Protein AF-A0A815VEK1-F1 (afdb_monomer_lite)

Sequence (257 aa):
MLINSLEGAKEIVKILNSKDKINYIRQYAYLIHRLFYVQLQESQWKYYYDIGIQENIWWGCVSKKWAAMNSMNYTYGRSKTLIIQRLKAIQRQLQQASQALQQFGNQPLPQCLSEMNPPLDFEKISAMVTAVVRKGQHKLKQQFEHNKKMLKLDSTDHRLVQHVYDCKPNKQQIRSIRNIWKAIQNKKQMEEQIEILKHRIHSNCLPPAFNLLDYTVDKIDKILSRSKKSATNENDNQQQTILAARRLKKIGRFKYD

Radius of gyration: 29.06 Å; chains: 1; bounding box: 64×48×81 Å

pLDDT: mean 73.77, std 19.42, range [28.48, 97.69]

Organism: NCBI:txid392033

Secondary structure (DSSP, 8-state):
--SHHHHHHHHHHHH--SHHHHHHHHHHHHHHHHHHHHHHHHHHHHHHHHHHHHH---S-PPPHHHHHHTT--TTTT--HHHHHHHHHHHHHHHHHHHHHHHHHHTSPP-HHHHT-SSPP-HHHHHHHHHHHHHHHTHHHHHHHHHHHHHHHHHHHHHHHHHHHHHT---HHHHHHHHHHHHHHHHHHHHHHHHHHHHHHHHTT---GGGGGGGS-HHHHHHHHHHHHHHTTSTHHHHHHHHHHHHHHHTTT-----

Foldseek 3Di:
DVVVLVVLVVVVVVQPPDPVSVVLLVLLLVLLLQLVVLVLVLVLLVLVLVLCVVLVFLADQDDPVVCVVVVAQNCTNHHNVVSVVVNVVSVVSNVVSVVSNVVSVPDPDDPSQCPDVVHDDPVSSSVSSNVVSCVVCVVVSVVSVVSSVRNVVVSVVVNVVVVVVVVVDDPVVVVVVVVVVVVVVVVVVVVVVVVVVVVCVVVVNDDPVPVCVVPDPVRVVVVVVVVVVVPVPPPPVCVVVVVVVVVVVVVPPDDDD

Structure (mmCIF, N/CA/C/O backbone):
data_AF-A0A815VEK1-F1
#
_entry.id   AF-A0A815VEK1-F1
#
loop_
_atom_site.group_PDB
_atom_site.id
_atom_site.type_symbol
_atom_site.label_atom_id
_atom_site.label_alt_id
_atom_site.label_comp_id
_atom_site.label_asym_id
_atom_site.label_entity_id
_atom_site.label_seq_id
_atom_site.pdbx_PDB_ins_code
_atom_site.Cartn_x
_atom_site.Cartn_y
_atom_site.Cartn_z
_atom_site.occupancy
_atom_site.B_iso_or_equiv
_atom_site.auth_seq_id
_atom_site.auth_comp_id
_atom_site.auth_asym_id
_atom_site.auth_atom_id
_atom_site.pdbx_PDB_model_num
ATOM 1 N N . MET A 1 1 ? -31.194 -3.229 -0.177 1.00 37.41 1 MET A N 1
ATOM 2 C CA . MET A 1 1 ? -29.972 -3.493 0.62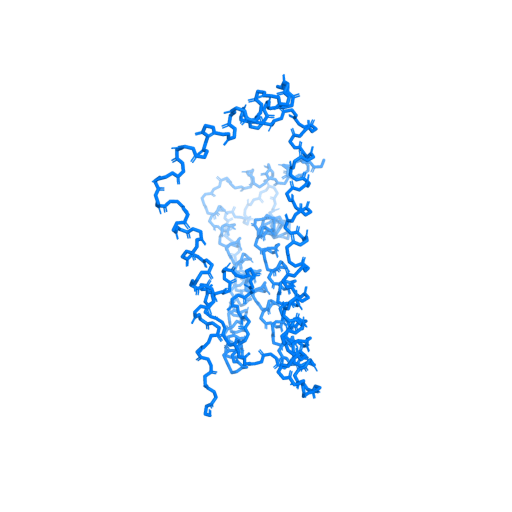8 1.00 37.41 1 MET A CA 1
ATOM 3 C C . MET A 1 1 ? -29.544 -2.356 1.574 1.00 37.41 1 MET A C 1
ATOM 5 O O . MET A 1 1 ? -28.747 -2.621 2.462 1.00 37.41 1 MET A O 1
ATOM 9 N N . LEU A 1 2 ? -30.061 -1.121 1.464 1.00 28.48 2 LEU A N 1
ATOM 10 C CA . LEU A 1 2 ? -29.737 -0.019 2.398 1.00 28.48 2 LEU A CA 1
ATOM 11 C C . LEU A 1 2 ? -30.477 -0.085 3.752 1.00 28.48 2 LEU A C 1
ATOM 13 O O . LEU A 1 2 ? -29.997 0.477 4.731 1.00 28.48 2 LEU A O 1
ATOM 17 N N . ILE A 1 3 ? -31.608 -0.794 3.817 1.00 28.58 3 ILE A N 1
ATOM 18 C CA . ILE A 1 3 ? -32.500 -0.839 4.990 1.00 28.58 3 ILE A CA 1
ATOM 19 C C . ILE A 1 3 ? -31.875 -1.639 6.153 1.00 28.58 3 ILE A C 1
ATOM 21 O O . ILE A 1 3 ? -31.835 -1.143 7.276 1.00 28.58 3 ILE A O 1
ATOM 25 N N . ASN A 1 4 ? -31.224 -2.774 5.877 1.00 39.72 4 ASN A N 1
ATOM 26 C CA . ASN A 1 4 ? -30.581 -3.606 6.911 1.00 39.72 4 ASN A CA 1
ATOM 27 C C . ASN A 1 4 ? -29.350 -2.922 7.550 1.00 39.72 4 ASN A C 1
ATOM 29 O O . ASN A 1 4 ? -28.977 -3.206 8.683 1.00 39.72 4 ASN A O 1
ATOM 33 N N . SER A 1 5 ? -28.719 -1.975 6.842 1.00 45.06 5 SER A N 1
ATOM 34 C CA . SER A 1 5 ? -27.624 -1.144 7.373 1.00 45.06 5 SER A CA 1
ATOM 35 C C . SER A 1 5 ? -28.119 -0.069 8.352 1.00 45.06 5 SER A C 1
ATOM 37 O O . SER A 1 5 ? -27.298 0.503 9.069 1.00 45.06 5 SER A O 1
ATOM 39 N N . LEU A 1 6 ? -29.417 0.246 8.348 1.00 42.12 6 LEU A N 1
ATOM 40 C CA . LEU A 1 6 ? -30.047 1.234 9.225 1.00 42.12 6 LEU A CA 1
ATOM 41 C C . LEU A 1 6 ? -30.684 0.585 10.461 1.00 42.12 6 LEU A C 1
ATOM 43 O O . LEU A 1 6 ? -30.737 1.230 11.504 1.00 42.12 6 LEU A O 1
ATOM 47 N N . GLU A 1 7 ? -31.102 -0.681 10.392 1.00 46.19 7 GLU A N 1
ATOM 48 C CA . GLU A 1 7 ? -31.599 -1.435 11.557 1.00 46.19 7 GLU A CA 1
ATOM 49 C C . GLU A 1 7 ? -30.527 -1.618 12.634 1.00 46.19 7 GLU A C 1
ATOM 51 O O . GLU A 1 7 ? -30.763 -1.261 13.788 1.00 46.19 7 GLU A O 1
ATOM 56 N N . GLY A 1 8 ? -29.309 -2.023 12.253 1.00 50.56 8 GLY A N 1
ATOM 57 C CA . GLY A 1 8 ? -28.185 -2.095 13.194 1.00 50.56 8 GLY A CA 1
ATOM 58 C C . GLY A 1 8 ? -27.834 -0.733 13.812 1.00 50.56 8 GLY A C 1
ATOM 59 O O . GLY A 1 8 ? -27.474 -0.651 14.980 1.00 50.56 8 GLY A O 1
ATOM 60 N N . ALA A 1 9 ? -28.010 0.367 13.070 1.00 52.84 9 ALA A N 1
ATOM 61 C CA . ALA A 1 9 ? -27.790 1.716 13.595 1.00 52.84 9 ALA A CA 1
ATOM 62 C C . ALA A 1 9 ? -28.891 2.155 14.581 1.00 52.84 9 ALA A C 1
ATOM 64 O O . ALA A 1 9 ? -28.589 2.809 15.578 1.00 52.84 9 ALA A O 1
ATOM 65 N N . LYS A 1 10 ? -30.155 1.776 14.342 1.00 55.84 10 LYS A N 1
ATOM 66 C CA . LYS A 1 10 ? -31.285 2.060 15.246 1.00 55.84 10 LYS A CA 1
ATOM 67 C C . LYS A 1 10 ? -31.187 1.286 16.567 1.00 55.84 10 LYS A C 1
ATOM 69 O O . LYS A 1 10 ? -31.518 1.847 17.610 1.00 55.84 10 LYS A O 1
ATOM 74 N N . GLU A 1 11 ? -30.699 0.044 16.546 1.00 57.44 11 GLU A N 1
ATOM 75 C CA . GLU A 1 11 ? -30.415 -0.729 17.768 1.00 57.44 11 GLU A CA 1
ATOM 76 C C . GLU A 1 11 ? -29.274 -0.105 18.589 1.00 57.44 11 GLU A C 1
ATOM 78 O O . GLU A 1 11 ? -29.407 0.052 19.802 1.00 57.44 11 GLU A O 1
ATOM 83 N N . ILE A 1 12 ? -28.197 0.350 17.936 1.00 58.94 12 ILE A N 1
ATOM 84 C CA . ILE A 1 12 ? -27.077 1.037 18.603 1.00 58.94 12 ILE A CA 1
ATOM 85 C C . ILE A 1 12 ? -27.541 2.326 19.292 1.00 58.94 12 ILE A C 1
ATOM 87 O O . ILE A 1 12 ? -27.149 2.586 20.425 1.00 58.94 12 ILE A O 1
ATOM 91 N N . VAL A 1 13 ? -28.400 3.127 18.652 1.00 61.91 13 VAL A N 1
ATOM 92 C CA . VAL A 1 13 ? -28.910 4.377 19.248 1.00 61.91 13 VAL A CA 1
ATOM 93 C C . VAL A 1 13 ? -29.758 4.110 20.497 1.00 61.91 13 VAL A C 1
ATOM 95 O O . VAL A 1 13 ? -29.655 4.866 21.459 1.00 61.91 13 VAL A O 1
ATOM 98 N N . LYS A 1 14 ? -30.532 3.015 20.535 1.00 61.41 14 LYS A N 1
ATOM 99 C CA . LYS A 1 14 ? -31.267 2.600 21.746 1.00 61.41 14 LYS A CA 1
ATOM 100 C C . LYS A 1 14 ? -30.336 2.154 22.881 1.00 61.41 14 LYS A C 1
ATOM 102 O O . LYS A 1 14 ? -30.644 2.391 24.046 1.00 61.41 14 LYS A O 1
ATOM 107 N N . ILE A 1 15 ? -29.199 1.538 22.550 1.00 61.81 15 ILE A N 1
ATOM 108 C CA . ILE A 1 15 ? -28.184 1.082 23.516 1.00 61.81 15 ILE A CA 1
ATOM 109 C C . ILE A 1 15 ? -27.356 2.260 24.067 1.00 61.81 15 ILE A C 1
ATOM 111 O O . ILE A 1 15 ? -26.972 2.271 25.236 1.00 61.81 15 ILE A O 1
ATOM 115 N N . LEU A 1 16 ? -27.106 3.280 23.244 1.00 66.75 16 LEU A N 1
ATOM 116 C CA . LEU A 1 16 ? -26.302 4.467 23.552 1.00 66.75 16 LEU A CA 1
ATOM 117 C C . LEU A 1 16 ? -27.081 5.549 24.319 1.00 66.75 16 LEU A C 1
ATOM 119 O O . LEU A 1 16 ? -27.049 6.727 23.969 1.00 66.75 16 LEU A O 1
ATOM 123 N N . ASN A 1 17 ? -27.774 5.156 25.385 1.00 70.38 17 ASN A N 1
ATOM 124 C CA . ASN A 1 17 ? -28.621 6.057 26.168 1.00 70.38 17 ASN A CA 1
ATOM 125 C C . ASN A 1 17 ? -27.888 6.812 27.293 1.00 70.38 17 ASN A C 1
ATOM 127 O O . ASN A 1 17 ? -28.492 7.657 27.948 1.00 70.38 17 ASN A O 1
ATOM 131 N N . SER A 1 18 ? -26.598 6.538 27.520 1.00 72.69 18 SER A N 1
ATOM 132 C CA . SER A 1 18 ? -25.787 7.260 28.503 1.00 72.69 18 SER A CA 1
ATOM 133 C C . SER A 1 18 ? -24.421 7.659 27.949 1.00 72.69 18 SER A C 1
ATOM 135 O O . SER A 1 18 ? -23.865 7.025 27.045 1.00 72.69 18 SER A O 1
ATOM 137 N N . LYS A 1 19 ? -23.860 8.725 28.527 1.00 78.75 19 LYS A N 1
ATOM 138 C CA . LYS A 1 19 ? -22.540 9.255 28.169 1.00 78.75 19 LYS A CA 1
ATOM 139 C C . LYS A 1 19 ? -21.437 8.206 28.341 1.00 78.75 19 LYS A C 1
ATOM 141 O O . LYS A 1 19 ? -20.537 8.138 27.507 1.00 78.75 19 LYS A O 1
ATOM 146 N N . ASP A 1 20 ? -21.543 7.355 29.356 1.00 76.19 20 ASP A N 1
ATOM 147 C CA . ASP A 1 20 ? -20.546 6.321 29.647 1.00 76.19 20 ASP A CA 1
ATOM 148 C C . ASP A 1 20 ? -20.555 5.205 28.602 1.00 76.19 20 ASP A C 1
ATOM 150 O O . ASP A 1 20 ? -19.498 4.816 28.109 1.00 76.19 20 ASP A O 1
ATOM 154 N N . LYS A 1 21 ? -21.741 4.768 28.160 1.00 76.19 21 LYS A N 1
ATOM 155 C CA . LYS A 1 21 ? -21.882 3.773 27.082 1.00 76.19 21 LYS A CA 1
ATOM 156 C C . LYS A 1 21 ? -21.345 4.302 25.757 1.00 76.19 21 LYS A C 1
ATOM 158 O O . LYS A 1 21 ? -20.641 3.596 25.034 1.00 76.19 21 LYS A O 1
ATOM 163 N N . ILE A 1 22 ? -21.635 5.571 25.462 1.00 80.31 22 ILE A N 1
ATOM 164 C CA . ILE A 1 22 ? -21.099 6.273 24.292 1.00 80.31 22 ILE A CA 1
ATOM 165 C C . ILE A 1 22 ? -19.574 6.337 24.358 1.00 80.31 22 ILE A C 1
ATOM 167 O O . ILE A 1 22 ? -18.910 6.043 23.363 1.00 80.31 22 ILE A O 1
ATOM 171 N N . ASN A 1 23 ? -19.008 6.700 25.507 1.00 83.75 23 ASN A N 1
ATOM 172 C CA . ASN A 1 23 ? -17.561 6.772 25.681 1.00 83.75 23 ASN A CA 1
ATOM 173 C C . ASN A 1 23 ? -16.901 5.399 25.533 1.00 83.75 23 ASN A C 1
ATOM 175 O O . ASN A 1 23 ? -15.907 5.291 24.816 1.00 83.75 23 ASN A O 1
ATOM 179 N N . TYR A 1 24 ? -17.483 4.354 26.120 1.00 84.00 24 TYR A N 1
ATOM 180 C CA . TYR A 1 24 ? -16.989 2.985 26.009 1.00 84.00 24 TYR A CA 1
ATOM 181 C C . TYR A 1 24 ? -16.966 2.501 24.550 1.00 84.00 24 TYR A C 1
ATOM 183 O O . TYR A 1 24 ? -15.921 2.099 24.037 1.00 84.00 24 TYR A O 1
ATOM 191 N N . ILE A 1 25 ? -18.085 2.634 23.826 1.00 84.50 25 ILE A N 1
ATOM 192 C CA . ILE A 1 25 ? -18.165 2.235 22.412 1.00 84.50 25 ILE A CA 1
ATOM 193 C C . ILE A 1 25 ? -17.224 3.073 21.538 1.00 84.50 25 ILE A C 1
ATOM 195 O O . ILE A 1 25 ? -16.598 2.534 20.625 1.00 84.50 25 ILE A O 1
ATOM 199 N N . ARG A 1 26 ? -17.064 4.375 21.816 1.00 87.81 26 ARG A N 1
ATOM 200 C CA . ARG A 1 26 ? -16.092 5.226 21.106 1.00 87.81 26 ARG A CA 1
ATOM 201 C C . ARG A 1 26 ? -14.656 4.760 21.319 1.00 87.81 26 ARG A C 1
ATOM 203 O O . ARG A 1 26 ? -13.902 4.707 20.349 1.00 87.81 26 ARG A O 1
ATOM 210 N N . GLN A 1 27 ? -14.280 4.426 22.552 1.00 89.38 27 GLN A N 1
ATOM 211 C CA . GLN A 1 27 ? -12.948 3.903 22.859 1.00 89.38 27 GLN A CA 1
ATOM 212 C C . GLN A 1 27 ? -12.706 2.580 22.130 1.00 89.38 27 GLN A C 1
ATOM 214 O O . GLN A 1 27 ? -11.696 2.440 21.440 1.00 89.38 27 GLN A O 1
ATOM 219 N N . TYR A 1 28 ? -13.670 1.659 22.175 1.00 90.06 28 TYR A N 1
ATOM 220 C CA . TYR A 1 28 ? -13.577 0.394 21.454 1.00 90.06 28 TYR A CA 1
ATOM 221 C C . TYR A 1 28 ? -13.450 0.592 19.934 1.00 90.06 28 TYR A C 1
ATOM 223 O O . TYR A 1 28 ? -12.550 0.043 19.294 1.00 90.06 28 TYR A O 1
ATOM 231 N N . ALA A 1 29 ? -14.293 1.449 19.351 1.00 90.62 29 ALA A N 1
ATOM 232 C CA . ALA A 1 29 ? -14.248 1.785 17.930 1.00 90.62 29 ALA A CA 1
ATOM 233 C C . ALA A 1 29 ? -12.902 2.398 17.524 1.00 90.62 29 ALA A C 1
ATOM 235 O O . ALA A 1 29 ? -12.372 2.067 16.462 1.00 90.62 29 ALA A O 1
ATOM 236 N N . TYR A 1 30 ? -12.323 3.254 18.369 1.00 93.69 30 TYR A N 1
ATOM 237 C CA . TYR A 1 30 ? -11.001 3.832 18.147 1.00 93.69 30 TYR A CA 1
ATOM 238 C C . TYR A 1 30 ? -9.895 2.766 18.135 1.00 93.69 30 TYR A C 1
ATOM 240 O O . TYR A 1 30 ? -9.036 2.788 17.249 1.00 93.69 30 TYR A O 1
ATOM 248 N N . LEU A 1 31 ? -9.928 1.808 19.066 1.00 94.19 31 LEU A N 1
ATOM 249 C CA . LEU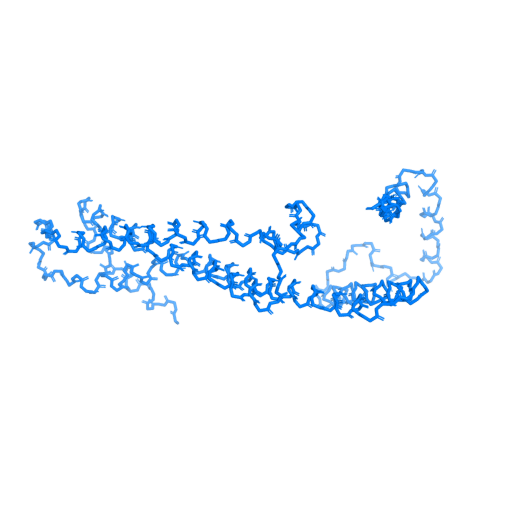 A 1 31 ? -8.953 0.714 19.127 1.00 94.19 31 LEU A CA 1
ATOM 250 C C . LEU A 1 31 ? -9.043 -0.194 17.894 1.00 94.19 31 LEU A C 1
ATOM 252 O O . LEU A 1 31 ? -8.023 -0.461 17.254 1.00 94.19 31 LEU A O 1
ATOM 256 N N . ILE A 1 32 ? -10.257 -0.590 17.502 1.00 93.25 32 ILE A N 1
ATOM 257 C CA . ILE A 1 32 ? -10.500 -1.377 16.284 1.00 93.25 32 ILE A CA 1
ATOM 258 C C . ILE A 1 32 ? -10.050 -0.606 15.037 1.00 93.25 32 ILE A C 1
ATOM 260 O O . ILE A 1 32 ? -9.354 -1.153 14.179 1.00 93.25 32 ILE A O 1
ATOM 264 N N . HIS A 1 33 ? -10.380 0.685 14.950 1.00 94.25 33 HIS A N 1
ATOM 265 C CA . HIS A 1 33 ? -9.944 1.552 13.856 1.00 94.25 33 HIS A CA 1
ATOM 266 C C . HIS A 1 33 ? -8.420 1.602 13.746 1.00 94.25 33 HIS A C 1
ATOM 268 O O . HIS A 1 33 ? -7.873 1.439 12.650 1.00 94.25 33 HIS A O 1
ATOM 274 N N . ARG A 1 34 ? -7.726 1.799 14.871 1.00 95.19 34 ARG A N 1
ATOM 275 C CA . ARG A 1 34 ? -6.262 1.812 14.923 1.00 95.19 34 ARG A CA 1
ATOM 276 C C . ARG A 1 34 ? -5.680 0.474 14.474 1.00 95.19 34 ARG A C 1
ATOM 278 O O . ARG A 1 34 ? -4.759 0.480 13.661 1.00 95.19 34 ARG A O 1
ATOM 285 N N . LEU A 1 35 ? -6.221 -0.647 14.952 1.00 95.62 35 LEU A N 1
ATOM 286 C CA . LEU A 1 35 ? -5.761 -1.979 14.565 1.00 95.62 35 LEU A CA 1
ATOM 287 C C . LEU A 1 35 ? -5.887 -2.197 13.051 1.00 95.62 35 LEU A C 1
ATOM 289 O O . LEU A 1 35 ? -4.894 -2.510 12.394 1.00 95.62 35 LEU A O 1
ATOM 293 N N . PHE A 1 36 ? -7.069 -1.961 12.478 1.00 94.75 36 PHE A N 1
ATOM 294 C CA . PHE A 1 36 ? -7.294 -2.142 11.040 1.00 94.75 36 PHE A CA 1
ATOM 295 C C . PHE A 1 36 ? -6.453 -1.190 10.188 1.00 94.75 36 PHE A C 1
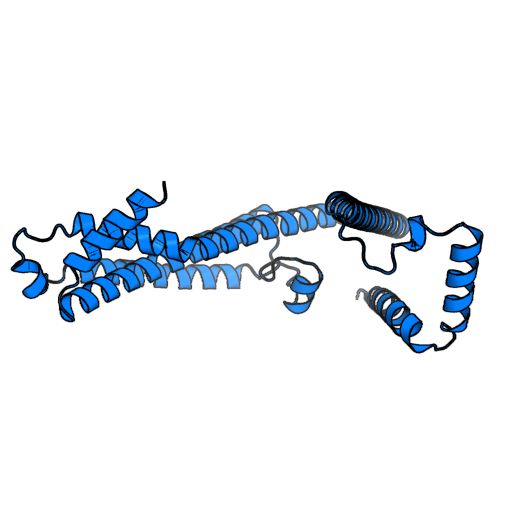ATOM 297 O O . PHE A 1 36 ? -5.926 -1.589 9.150 1.00 94.75 36 PHE A O 1
ATOM 304 N N . TYR A 1 37 ? -6.254 0.050 10.641 1.00 95.38 37 TYR A N 1
ATOM 305 C CA . TYR A 1 37 ? -5.384 0.998 9.952 1.00 95.38 37 TYR A CA 1
ATOM 306 C C . TYR A 1 37 ? -3.937 0.494 9.873 1.00 95.38 37 TYR A C 1
ATOM 308 O O . TYR A 1 37 ? -3.330 0.502 8.800 1.00 95.38 37 TYR A O 1
ATOM 316 N N . VAL A 1 38 ? -3.383 0.026 10.995 1.00 96.12 38 VAL A N 1
ATOM 317 C CA . VAL A 1 38 ? -2.009 -0.493 11.043 1.00 96.12 38 VAL A CA 1
ATOM 318 C C . VAL A 1 38 ? -1.880 -1.775 10.213 1.00 96.12 38 VAL A C 1
ATOM 320 O O . VAL A 1 38 ? -0.889 -1.932 9.503 1.00 96.12 38 VAL A O 1
ATOM 323 N N . GLN A 1 39 ? -2.892 -2.648 10.209 1.00 96.00 39 GLN A N 1
ATOM 324 C CA . GLN A 1 39 ? -2.930 -3.832 9.336 1.00 96.00 39 GLN A CA 1
ATOM 325 C C . GLN A 1 39 ? -2.907 -3.466 7.843 1.00 96.00 39 GLN A C 1
ATOM 327 O O . GLN A 1 39 ? -2.184 -4.088 7.064 1.00 96.00 39 GLN A O 1
ATOM 332 N N . LEU A 1 40 ? -3.649 -2.430 7.429 1.00 95.19 40 LEU A N 1
ATOM 333 C CA . LEU A 1 40 ? -3.604 -1.931 6.048 1.00 95.19 40 LEU A CA 1
ATOM 334 C C . LEU A 1 40 ? -2.210 -1.413 5.682 1.00 95.19 40 LEU A C 1
ATOM 336 O O . LEU A 1 40 ? -1.697 -1.727 4.606 1.00 95.19 40 LEU A O 1
ATOM 340 N N . GLN A 1 41 ? -1.572 -0.661 6.585 1.00 95.19 41 GLN A N 1
ATOM 341 C CA . GLN A 1 41 ? -0.193 -0.221 6.385 1.00 95.19 41 GLN A CA 1
ATOM 342 C C . GLN A 1 41 ? 0.755 -1.413 6.254 1.00 95.19 41 GLN A C 1
ATOM 344 O O . GLN A 1 41 ? 1.551 -1.452 5.318 1.00 95.19 41 GLN A O 1
ATOM 349 N N . GLU A 1 42 ? 0.665 -2.393 7.150 1.00 96.44 42 GLU A N 1
ATOM 350 C CA . GLU A 1 42 ? 1.501 -3.590 7.101 1.00 96.44 42 GLU A CA 1
ATOM 351 C C . GLU A 1 42 ? 1.365 -4.309 5.754 1.00 96.44 42 GLU A C 1
ATOM 353 O O . GLU A 1 42 ? 2.372 -4.574 5.098 1.00 96.44 42 GLU A O 1
ATOM 358 N N . SER A 1 43 ? 0.130 -4.537 5.297 1.00 95.69 43 SER A N 1
ATOM 359 C CA . SER A 1 43 ? -0.154 -5.162 4.003 1.00 95.69 43 SER A CA 1
ATOM 360 C C . SER A 1 43 ? 0.485 -4.404 2.833 1.00 95.69 43 SER A C 1
ATOM 362 O O . SER A 1 43 ? 1.082 -5.016 1.950 1.00 95.69 43 SER A O 1
ATOM 364 N N . GLN A 1 44 ? 0.403 -3.071 2.827 1.00 93.50 44 GLN A N 1
ATOM 365 C CA . GLN A 1 44 ? 1.011 -2.237 1.787 1.00 93.50 44 GLN A CA 1
ATOM 366 C C . GLN A 1 44 ? 2.535 -2.336 1.769 1.00 93.50 44 GLN A C 1
ATOM 368 O O . GLN A 1 44 ? 3.140 -2.456 0.706 1.00 93.50 44 GLN A O 1
ATOM 373 N N . TRP A 1 45 ? 3.168 -2.222 2.936 1.00 94.00 45 TRP A N 1
ATOM 374 C CA . TRP A 1 45 ? 4.625 -2.182 3.026 1.00 94.00 45 TRP A CA 1
ATOM 375 C C . TRP A 1 45 ? 5.250 -3.564 2.837 1.00 94.00 45 TRP A C 1
ATOM 377 O O . TRP A 1 45 ? 6.340 -3.639 2.275 1.00 94.00 45 TRP A O 1
ATOM 387 N N . LYS A 1 46 ? 4.558 -4.643 3.232 1.00 95.62 46 LYS A N 1
ATOM 388 C CA . LYS A 1 46 ? 4.945 -6.018 2.878 1.00 95.62 46 LYS A CA 1
ATOM 389 C C . LYS A 1 46 ? 4.908 -6.199 1.366 1.00 95.62 46 LYS A C 1
ATOM 391 O O . LYS A 1 46 ? 5.924 -6.538 0.783 1.00 95.62 46 LYS A O 1
ATOM 396 N N . TYR A 1 47 ? 3.806 -5.805 0.727 1.00 94.50 47 TYR A N 1
ATOM 397 C CA . TYR A 1 47 ? 3.695 -5.846 -0.732 1.00 94.50 47 TYR A CA 1
ATOM 398 C C . TYR A 1 47 ? 4.812 -5.060 -1.435 1.00 94.50 47 TYR A C 1
ATOM 400 O O . TYR A 1 47 ? 5.393 -5.531 -2.409 1.00 94.50 47 TYR A O 1
ATOM 408 N N . TYR A 1 48 ? 5.155 -3.873 -0.921 1.00 91.62 48 TYR A N 1
ATOM 409 C CA . TYR A 1 48 ? 6.285 -3.100 -1.436 1.00 91.62 48 TYR A CA 1
ATOM 410 C C . TYR A 1 48 ? 7.605 -3.868 -1.308 1.00 91.62 48 TYR A C 1
ATOM 412 O O . TYR A 1 48 ? 8.395 -3.901 -2.249 1.00 91.62 48 TYR A O 1
ATOM 420 N N . TYR A 1 49 ? 7.857 -4.461 -0.141 1.00 93.94 49 TYR A N 1
ATOM 421 C CA . TYR A 1 49 ? 9.061 -5.245 0.101 1.00 93.94 49 TYR A CA 1
ATOM 422 C C . TYR A 1 49 ? 9.153 -6.439 -0.856 1.00 93.94 49 TYR A C 1
ATOM 424 O O . TYR A 1 49 ? 10.203 -6.644 -1.460 1.00 93.94 49 TYR A O 1
ATOM 432 N N . ASP A 1 50 ? 8.049 -7.158 -1.049 1.00 93.94 50 ASP A N 1
ATOM 433 C CA . ASP A 1 50 ? 7.979 -8.336 -1.913 1.00 93.94 50 ASP A CA 1
ATOM 434 C C . ASP A 1 50 ? 8.248 -7.974 -3.379 1.00 93.94 50 ASP A C 1
ATOM 436 O O . ASP A 1 50 ? 9.081 -8.614 -4.021 1.00 93.94 50 ASP A O 1
ATOM 440 N N . ILE A 1 51 ? 7.638 -6.895 -3.892 1.00 91.06 51 ILE A N 1
ATOM 441 C CA . ILE A 1 51 ? 7.962 -6.372 -5.232 1.00 91.06 51 ILE A CA 1
ATOM 442 C C . ILE A 1 51 ? 9.431 -5.959 -5.313 1.00 91.06 51 ILE A C 1
ATOM 444 O O . ILE A 1 51 ? 10.097 -6.258 -6.300 1.00 91.06 51 ILE A O 1
ATOM 448 N N . GLY A 1 52 ? 9.949 -5.281 -4.288 1.00 89.06 52 GLY A N 1
ATOM 449 C CA . GLY A 1 52 ? 11.352 -4.882 -4.237 1.00 89.06 52 GLY A CA 1
ATOM 450 C C . GLY A 1 52 ? 12.308 -6.065 -4.365 1.00 89.06 52 GLY A C 1
ATOM 451 O O . GLY A 1 52 ? 13.316 -5.959 -5.057 1.00 89.06 52 GLY A O 1
ATOM 452 N N . ILE A 1 53 ? 11.986 -7.200 -3.736 1.00 90.50 53 ILE A N 1
ATOM 453 C CA . ILE A 1 53 ? 12.768 -8.435 -3.856 1.00 90.50 53 ILE A CA 1
ATOM 454 C C . ILE A 1 53 ? 12.623 -9.039 -5.256 1.00 90.50 53 ILE A C 1
ATOM 456 O O . ILE A 1 53 ? 13.632 -9.384 -5.861 1.00 90.50 53 ILE A O 1
ATOM 460 N N . GLN A 1 54 ? 11.394 -9.155 -5.765 1.00 89.38 54 GLN A N 1
ATOM 461 C CA . GLN A 1 54 ? 11.102 -9.813 -7.045 1.00 89.38 54 GLN A CA 1
ATOM 462 C C . GLN A 1 54 ? 11.668 -9.062 -8.254 1.00 89.38 54 GLN A C 1
ATOM 464 O O . GLN A 1 54 ? 12.204 -9.678 -9.167 1.00 89.38 54 GLN A O 1
ATOM 469 N N . GLU A 1 55 ? 11.532 -7.738 -8.264 1.00 83.38 55 GLU A N 1
ATOM 470 C CA . GLU A 1 55 ? 11.829 -6.883 -9.421 1.00 83.38 55 GLU A CA 1
ATOM 471 C C . GLU A 1 55 ? 13.117 -6.064 -9.210 1.00 83.38 55 GLU A C 1
ATOM 473 O O . GLU A 1 55 ? 13.478 -5.241 -10.043 1.00 83.38 55 GLU A O 1
ATOM 478 N N . ASN A 1 56 ? 13.804 -6.261 -8.078 1.00 83.62 56 ASN A N 1
ATOM 479 C CA . ASN A 1 56 ? 15.055 -5.593 -7.705 1.00 83.62 56 ASN A CA 1
ATOM 480 C C . ASN A 1 56 ? 14.998 -4.048 -7.724 1.00 83.62 56 ASN A C 1
ATOM 482 O O . ASN A 1 56 ? 15.966 -3.370 -8.043 1.00 83.62 56 ASN A O 1
ATOM 486 N N . ILE A 1 57 ? 13.864 -3.455 -7.342 1.00 80.88 57 ILE A N 1
ATOM 487 C CA . ILE A 1 57 ? 13.612 -2.003 -7.468 1.00 80.88 57 ILE A CA 1
ATOM 488 C C . ILE A 1 57 ? 14.093 -1.167 -6.264 1.00 80.88 57 ILE A C 1
ATOM 490 O O . ILE A 1 57 ? 13.402 -0.260 -5.790 1.00 80.88 57 ILE A O 1
ATOM 494 N N . TRP A 1 58 ? 15.282 -1.463 -5.731 1.00 82.75 58 TRP A N 1
ATOM 495 C CA . TRP A 1 58 ? 15.820 -0.789 -4.533 1.00 82.75 58 TRP A CA 1
ATOM 496 C C . TRP A 1 58 ? 16.505 0.556 -4.805 1.00 82.75 58 TRP A C 1
ATOM 498 O O . TRP A 1 58 ? 16.924 1.233 -3.862 1.00 82.75 58 TRP A O 1
ATOM 508 N N . TRP A 1 59 ? 16.630 0.936 -6.076 1.00 70.62 59 TRP A N 1
ATOM 509 C CA . TRP A 1 59 ? 17.293 2.150 -6.545 1.00 70.62 59 TRP A CA 1
ATOM 510 C C . TRP A 1 59 ? 16.386 2.961 -7.476 1.00 70.62 59 TRP A C 1
ATOM 512 O O . TRP A 1 59 ? 15.367 2.479 -7.965 1.00 70.62 59 TRP A O 1
ATOM 522 N N . GLY A 1 60 ? 16.760 4.219 -7.726 1.00 65.88 60 GLY A N 1
ATOM 523 C CA . GLY A 1 60 ? 15.990 5.114 -8.599 1.00 65.88 60 GLY A CA 1
ATOM 524 C C . GLY A 1 60 ? 14.888 5.890 -7.877 1.00 65.88 60 GLY A C 1
ATOM 525 O O . GLY A 1 60 ? 13.841 6.156 -8.458 1.00 65.88 60 GLY A O 1
ATOM 526 N N . CYS A 1 61 ? 15.122 6.249 -6.611 1.00 68.38 61 CYS A N 1
ATOM 527 C CA . CYS A 1 61 ? 14.205 7.037 -5.791 1.00 68.38 61 CYS A CA 1
ATOM 528 C C . CYS A 1 61 ? 13.752 8.304 -6.540 1.00 68.38 61 CYS A C 1
ATOM 530 O O . CYS A 1 61 ? 14.563 9.161 -6.900 1.00 68.38 61 CYS A O 1
ATOM 532 N N . VAL A 1 62 ? 12.447 8.427 -6.776 1.00 70.38 62 VAL A N 1
ATOM 533 C CA . VAL A 1 62 ? 11.868 9.576 -7.478 1.00 70.38 62 VAL A CA 1
ATOM 534 C C . VAL A 1 62 ? 11.378 10.618 -6.480 1.00 70.38 62 VAL A C 1
ATOM 536 O O . VAL A 1 62 ? 10.791 10.305 -5.444 1.00 70.38 62 VAL A O 1
ATOM 539 N N . SER A 1 63 ? 11.593 11.899 -6.785 1.00 76.06 63 SER A N 1
ATOM 540 C CA . SER A 1 63 ? 11.017 12.964 -5.957 1.00 76.06 63 SER A CA 1
ATOM 541 C C . SER A 1 63 ? 9.485 12.895 -5.991 1.00 76.06 63 SER A C 1
ATOM 543 O O . SER A 1 63 ? 8.900 12.594 -7.033 1.00 76.06 63 SER A O 1
ATOM 545 N N . LYS A 1 64 ? 8.815 13.259 -4.888 1.00 74.81 64 LYS A N 1
ATOM 546 C CA . LYS A 1 64 ? 7.338 13.293 -4.818 1.00 74.81 64 LYS A CA 1
ATOM 547 C C . LYS A 1 64 ? 6.713 14.097 -5.960 1.00 74.81 64 LYS A C 1
ATOM 549 O O . LYS A 1 64 ? 5.715 13.679 -6.533 1.00 74.81 64 LYS A O 1
ATOM 554 N N . LYS A 1 65 ? 7.318 15.241 -6.299 1.00 77.38 65 LYS A N 1
ATOM 555 C CA . LYS A 1 65 ? 6.861 16.100 -7.398 1.00 77.38 65 LYS A CA 1
ATOM 556 C C . LYS A 1 65 ? 6.941 15.374 -8.738 1.00 77.38 65 LYS A C 1
ATOM 558 O O . LYS A 1 65 ? 6.014 15.460 -9.530 1.00 77.38 65 LYS A O 1
ATOM 563 N N . TRP A 1 66 ? 8.036 14.661 -8.984 1.00 74.12 66 TRP A N 1
ATOM 564 C CA . TRP A 1 66 ? 8.215 13.921 -10.227 1.00 74.12 66 TRP A CA 1
ATOM 565 C C . TRP A 1 66 ? 7.279 12.713 -10.311 1.00 74.12 66 TRP A C 1
ATOM 567 O O . TRP A 1 66 ? 6.673 12.504 -11.355 1.00 74.12 66 TRP A O 1
ATOM 577 N N . ALA A 1 67 ? 7.089 11.993 -9.204 1.00 73.94 67 ALA A N 1
ATOM 578 C CA . ALA A 1 67 ? 6.108 10.918 -9.123 1.00 73.94 67 ALA A CA 1
ATOM 579 C C . ALA A 1 67 ? 4.693 11.432 -9.437 1.00 73.94 67 ALA A C 1
ATOM 581 O O . ALA A 1 67 ? 4.025 10.886 -10.305 1.00 73.94 67 ALA A O 1
ATOM 582 N N . ALA A 1 68 ? 4.283 12.554 -8.834 1.00 73.25 68 ALA A N 1
ATOM 583 C CA . ALA A 1 68 ? 2.986 13.173 -9.110 1.00 73.25 68 ALA A CA 1
ATOM 584 C C . ALA A 1 68 ? 2.830 13.611 -10.578 1.00 73.25 68 ALA A C 1
ATOM 586 O O . ALA A 1 68 ? 1.780 13.402 -11.172 1.00 73.25 68 ALA A O 1
ATOM 587 N N . MET A 1 69 ? 3.875 14.189 -11.184 1.00 73.94 69 MET A N 1
ATOM 588 C CA . MET A 1 69 ? 3.848 14.624 -12.588 1.00 73.94 69 MET A CA 1
ATOM 589 C C . MET A 1 69 ? 3.752 13.473 -13.597 1.00 73.94 69 MET A C 1
ATOM 591 O O . MET A 1 69 ? 3.359 13.716 -14.735 1.00 73.94 69 MET A O 1
ATOM 595 N N . ASN A 1 70 ? 4.143 12.260 -13.204 1.00 70.06 70 ASN A N 1
ATOM 596 C CA . ASN A 1 70 ? 4.155 11.081 -14.072 1.00 70.06 70 ASN A CA 1
ATOM 597 C C . ASN A 1 70 ? 3.202 9.986 -13.573 1.00 70.06 70 ASN A C 1
ATOM 599 O O . ASN A 1 70 ? 3.303 8.850 -14.020 1.00 70.06 70 ASN A O 1
ATOM 603 N N . SER A 1 71 ? 2.295 10.318 -12.648 1.00 73.69 71 SER A N 1
ATOM 604 C CA . SER A 1 71 ? 1.336 9.379 -12.051 1.00 73.69 71 SER A CA 1
ATOM 605 C C . SER A 1 71 ? 1.977 8.115 -11.465 1.00 73.69 71 SER A C 1
ATOM 607 O O . SER A 1 71 ? 1.361 7.058 -11.472 1.00 73.69 71 SER A O 1
ATOM 609 N N . MET A 1 72 ? 3.199 8.216 -10.945 1.00 72.12 72 MET A N 1
ATOM 610 C CA . MET A 1 72 ? 3.918 7.094 -10.341 1.00 72.12 72 MET A CA 1
ATOM 611 C C . MET A 1 72 ? 3.690 7.023 -8.838 1.00 72.12 72 MET A C 1
ATOM 613 O O . MET A 1 72 ? 3.414 8.027 -8.166 1.00 72.12 72 MET A O 1
ATOM 617 N N . ASN A 1 73 ? 3.897 5.840 -8.272 1.00 77.50 73 ASN A N 1
ATOM 618 C CA . ASN A 1 73 ? 3.903 5.678 -6.835 1.00 77.50 73 ASN A CA 1
ATOM 619 C C . ASN A 1 73 ? 5.140 6.360 -6.226 1.00 77.50 73 ASN A C 1
ATOM 621 O O . ASN A 1 73 ? 6.280 5.970 -6.455 1.00 77.50 73 ASN A O 1
ATOM 625 N N . TYR A 1 74 ? 4.930 7.361 -5.369 1.00 75.19 74 TYR A N 1
ATOM 626 C CA . TYR A 1 74 ? 6.023 8.089 -4.714 1.00 75.19 74 TYR A CA 1
ATOM 627 C C . TYR A 1 74 ? 6.879 7.227 -3.768 1.00 75.19 74 TYR A C 1
ATOM 629 O O . TYR A 1 74 ? 7.928 7.684 -3.306 1.00 75.19 74 TYR A O 1
ATOM 637 N N . THR A 1 75 ? 6.419 6.030 -3.383 1.00 76.56 75 THR A N 1
ATOM 638 C CA . THR A 1 75 ? 7.239 5.115 -2.585 1.00 76.56 75 THR A CA 1
ATOM 639 C C . THR A 1 75 ? 8.223 4.324 -3.430 1.00 76.56 75 THR A C 1
ATOM 641 O O . THR A 1 75 ? 9.106 3.726 -2.832 1.00 76.56 75 THR A O 1
ATOM 644 N N . TYR A 1 76 ? 8.093 4.331 -4.759 1.00 77.75 76 TYR A N 1
ATOM 645 C CA . TYR A 1 76 ? 8.957 3.617 -5.696 1.00 77.75 76 TYR A CA 1
ATOM 646 C C . TYR A 1 76 ? 10.443 3.998 -5.560 1.00 77.75 76 TYR A C 1
ATOM 648 O O . TYR A 1 76 ? 10.790 5.160 -5.329 1.00 77.75 76 TYR A O 1
ATOM 656 N N . GLY A 1 77 ? 11.325 3.004 -5.711 1.00 75.62 77 GLY A N 1
ATOM 657 C CA . GLY A 1 77 ? 12.780 3.176 -5.659 1.00 75.62 77 GLY A CA 1
ATOM 658 C C . GLY A 1 77 ? 13.343 3.493 -4.268 1.00 75.62 77 GLY A C 1
ATOM 659 O O . GLY A 1 77 ? 14.488 3.933 -4.155 1.00 75.62 77 GLY A O 1
ATOM 660 N N . ARG A 1 78 ? 12.555 3.322 -3.194 1.00 85.69 78 ARG A N 1
ATOM 661 C CA . ARG A 1 78 ? 13.045 3.464 -1.814 1.00 85.69 78 ARG A CA 1
ATOM 662 C C . ARG A 1 78 ? 14.008 2.340 -1.449 1.00 85.69 78 ARG A C 1
ATOM 664 O O . ARG A 1 78 ? 13.776 1.180 -1.782 1.00 85.69 78 ARG A O 1
ATOM 671 N N . SER A 1 79 ? 15.032 2.684 -0.668 1.00 88.06 79 SER A N 1
ATOM 672 C CA . SER A 1 79 ? 16.045 1.724 -0.231 1.00 88.06 79 SER A CA 1
ATOM 673 C C . SER A 1 79 ? 15.453 0.610 0.634 1.00 88.06 79 SER A C 1
ATOM 675 O O . SER A 1 79 ? 14.601 0.846 1.499 1.00 88.06 79 SER A O 1
ATOM 677 N N . LYS A 1 80 ? 15.970 -0.610 0.452 1.00 91.12 80 LYS A N 1
ATOM 678 C CA . LYS A 1 80 ? 15.575 -1.799 1.222 1.00 91.12 80 LYS A CA 1
ATOM 679 C C . LYS A 1 80 ? 15.639 -1.558 2.732 1.00 91.12 80 LYS A C 1
ATOM 681 O O . LYS A 1 80 ? 14.703 -1.893 3.455 1.00 91.12 80 LYS A O 1
ATOM 686 N N . THR A 1 81 ? 16.708 -0.919 3.204 1.00 91.50 81 THR A N 1
ATOM 687 C CA . THR A 1 81 ? 16.922 -0.609 4.625 1.00 91.50 81 THR A CA 1
ATOM 688 C C . THR A 1 81 ? 15.793 0.240 5.206 1.00 91.50 81 THR A C 1
ATOM 690 O O . THR A 1 81 ? 15.292 -0.070 6.287 1.00 91.50 81 THR A O 1
ATOM 693 N N . LEU A 1 82 ? 15.337 1.265 4.478 1.00 90.88 82 LEU A N 1
ATOM 694 C CA . LEU A 1 82 ? 14.238 2.126 4.920 1.00 90.88 82 LEU A CA 1
ATOM 695 C C . LEU A 1 82 ? 12.928 1.337 5.011 1.00 90.88 82 LEU A C 1
ATOM 697 O O . LEU A 1 82 ? 12.198 1.466 5.995 1.00 90.88 82 LEU A O 1
ATOM 701 N N . ILE A 1 83 ? 12.639 0.494 4.016 1.00 92.06 83 ILE A N 1
ATOM 702 C CA . ILE A 1 83 ? 11.440 -0.354 4.013 1.00 92.06 83 ILE A CA 1
ATOM 703 C C . ILE A 1 83 ? 11.448 -1.315 5.205 1.00 92.06 83 ILE A C 1
ATOM 705 O O . ILE A 1 83 ? 10.453 -1.404 5.923 1.00 92.06 83 ILE A O 1
ATOM 709 N N . ILE A 1 84 ? 12.583 -1.965 5.479 1.00 94.56 84 ILE A N 1
ATOM 710 C CA . ILE A 1 84 ? 12.741 -2.864 6.630 1.00 94.56 84 ILE A CA 1
ATOM 711 C C . ILE A 1 84 ? 12.531 -2.112 7.949 1.00 94.56 84 ILE A C 1
ATOM 713 O O . ILE A 1 84 ? 11.800 -2.585 8.819 1.00 94.56 84 ILE A O 1
ATOM 717 N N . GLN A 1 85 ? 13.136 -0.931 8.113 1.00 95.69 85 GLN A N 1
ATOM 718 C CA . GLN A 1 85 ? 12.937 -0.104 9.309 1.00 95.69 85 GLN A CA 1
ATOM 719 C C . GLN A 1 85 ? 11.461 0.269 9.494 1.00 95.69 85 GLN A C 1
ATOM 721 O O . GLN A 1 85 ? 10.932 0.193 10.605 1.00 95.69 85 GLN A O 1
ATOM 726 N N . ARG A 1 86 ? 10.773 0.623 8.402 1.00 94.56 86 ARG A N 1
ATOM 727 C CA . ARG A 1 86 ? 9.347 0.956 8.425 1.00 94.56 86 ARG A CA 1
ATOM 728 C C . ARG A 1 86 ? 8.490 -0.244 8.821 1.00 94.56 86 ARG A C 1
ATOM 730 O O . ARG A 1 86 ? 7.611 -0.090 9.664 1.00 94.56 86 ARG A O 1
ATOM 737 N N . LEU A 1 87 ? 8.767 -1.422 8.265 1.00 96.25 87 LEU A N 1
ATOM 738 C CA . LEU A 1 87 ? 8.077 -2.664 8.616 1.00 96.25 87 LEU A CA 1
ATOM 739 C C . LEU A 1 87 ? 8.256 -3.015 10.094 1.00 96.25 87 LEU A C 1
ATOM 741 O O . LEU A 1 87 ? 7.267 -3.293 10.766 1.00 96.25 87 LEU A O 1
ATOM 745 N N . LYS A 1 88 ? 9.476 -2.905 10.635 1.00 97.44 88 LYS A N 1
ATOM 746 C CA . LYS A 1 88 ? 9.732 -3.110 12.071 1.00 97.44 88 LYS A CA 1
ATOM 747 C C . LYS A 1 88 ? 8.916 -2.151 12.943 1.00 97.44 88 LYS A C 1
ATOM 749 O O . LYS A 1 88 ? 8.353 -2.561 13.955 1.00 97.44 88 LYS A O 1
ATOM 754 N N . ALA A 1 89 ? 8.826 -0.878 12.556 1.00 97.69 89 ALA A N 1
ATOM 755 C CA . ALA A 1 89 ? 8.013 0.098 13.281 1.00 97.69 89 ALA A CA 1
ATOM 756 C C . ALA A 1 89 ? 6.514 -0.252 13.240 1.00 97.69 89 ALA A C 1
ATOM 758 O O . ALA A 1 89 ? 5.841 -0.178 14.266 1.00 97.69 89 ALA A O 1
ATOM 759 N N . ILE A 1 90 ? 6.003 -0.680 12.082 1.00 97.12 90 ILE A N 1
ATOM 760 C CA . ILE A 1 90 ? 4.606 -1.107 11.916 1.00 97.12 90 ILE A CA 1
ATOM 761 C C . ILE A 1 90 ? 4.307 -2.356 12.750 1.00 97.12 90 ILE A C 1
ATOM 763 O O . ILE A 1 90 ? 3.279 -2.403 13.415 1.00 97.12 90 ILE A O 1
ATOM 767 N N . GLN A 1 91 ? 5.214 -3.335 12.785 1.00 97.12 91 GLN A N 1
ATOM 768 C CA . GLN A 1 91 ? 5.060 -4.535 13.615 1.00 97.12 91 GLN A CA 1
ATOM 769 C C . GLN A 1 91 ? 4.923 -4.185 15.101 1.00 97.12 91 GLN A C 1
ATOM 771 O O . GLN A 1 91 ? 4.020 -4.686 15.768 1.00 97.12 91 GLN A O 1
ATOM 776 N N . ARG A 1 92 ? 5.747 -3.256 15.608 1.00 97.50 92 ARG A N 1
ATOM 777 C CA . ARG A 1 92 ? 5.610 -2.744 16.983 1.00 97.50 92 ARG A CA 1
ATOM 778 C C . ARG A 1 92 ? 4.256 -2.065 17.203 1.00 97.50 92 ARG A C 1
ATOM 780 O O . ARG A 1 92 ? 3.611 -2.300 18.218 1.00 97.50 92 ARG A O 1
ATOM 787 N N . GLN A 1 93 ? 3.800 -1.249 16.251 1.00 97.25 93 GLN A N 1
ATOM 788 C CA . GLN A 1 93 ? 2.485 -0.601 16.331 1.00 97.25 93 GLN A CA 1
ATOM 789 C C . GLN A 1 93 ? 1.333 -1.612 16.315 1.00 97.25 93 GLN A C 1
ATOM 791 O O . GLN A 1 93 ? 0.333 -1.397 16.997 1.00 97.25 93 GLN A O 1
ATOM 796 N N . LEU A 1 94 ? 1.470 -2.705 15.564 1.00 96.44 94 LEU A N 1
ATOM 797 C CA . LEU A 1 94 ? 0.471 -3.766 15.475 1.00 96.44 94 LEU A CA 1
ATOM 798 C C . LEU A 1 94 ? 0.382 -4.543 16.789 1.00 96.44 94 LEU A C 1
ATOM 800 O O . LEU A 1 94 ? -0.723 -4.790 17.273 1.00 96.44 94 LEU A O 1
ATOM 804 N N . GLN A 1 95 ? 1.527 -4.850 17.406 1.00 96.56 95 GLN A N 1
ATOM 805 C CA . GLN A 1 95 ? 1.585 -5.439 18.745 1.00 96.56 95 GLN A CA 1
ATOM 806 C C . GLN A 1 95 ? 0.917 -4.526 19.778 1.00 96.56 95 GLN A C 1
ATOM 808 O O . GLN A 1 95 ? 0.014 -4.971 20.478 1.00 96.56 95 GLN A O 1
ATOM 813 N N . GLN A 1 96 ? 1.274 -3.238 19.807 1.00 96.44 96 GLN A N 1
ATOM 814 C CA . GLN A 1 96 ? 0.668 -2.260 20.719 1.00 96.44 96 GLN A CA 1
ATOM 815 C C . GLN A 1 96 ? -0.848 -2.130 20.521 1.00 96.44 96 GLN A C 1
ATOM 817 O O . GLN A 1 96 ? -1.594 -2.082 21.493 1.00 96.44 96 GLN A O 1
ATOM 822 N N . ALA A 1 97 ? -1.322 -2.074 19.272 1.00 95.19 97 ALA A N 1
ATOM 823 C CA . ALA A 1 97 ? -2.751 -1.978 18.978 1.00 95.19 97 ALA A CA 1
ATOM 824 C C . ALA A 1 97 ? -3.511 -3.247 19.396 1.00 95.19 97 ALA A C 1
ATOM 826 O O . ALA A 1 97 ? -4.606 -3.149 19.943 1.00 95.19 97 ALA A O 1
ATOM 827 N N . SER A 1 98 ? -2.917 -4.423 19.176 1.00 94.19 98 SER A N 1
ATOM 828 C CA . SER A 1 98 ? -3.510 -5.708 19.565 1.00 94.19 98 SER A CA 1
ATOM 829 C C . SER A 1 98 ? -3.565 -5.857 21.086 1.00 94.19 98 SER A C 1
ATOM 831 O O . SER A 1 98 ? -4.607 -6.215 21.624 1.00 94.19 98 SER A O 1
ATOM 833 N N . GLN A 1 99 ? -2.481 -5.504 21.784 1.00 94.56 99 GLN A N 1
ATOM 834 C CA . GLN A 1 99 ? -2.424 -5.505 23.247 1.00 94.56 99 GLN A CA 1
ATOM 835 C C . GLN A 1 99 ? -3.433 -4.529 23.854 1.00 94.56 99 GLN A C 1
ATOM 837 O O . GLN A 1 99 ? -4.146 -4.902 24.776 1.00 94.56 99 GLN A O 1
ATOM 842 N N . ALA A 1 100 ? -3.550 -3.311 23.316 1.00 92.81 100 ALA A N 1
ATOM 843 C CA . ALA A 1 100 ? -4.530 -2.338 23.797 1.00 92.81 100 ALA A CA 1
ATOM 844 C C . ALA A 1 100 ? -5.974 -2.840 23.630 1.00 92.81 100 ALA A C 1
ATOM 846 O O . ALA A 1 100 ? -6.807 -2.631 24.508 1.00 92.81 100 ALA A O 1
ATOM 847 N N . LEU A 1 101 ? -6.270 -3.538 22.527 1.00 91.50 101 LEU A N 1
ATOM 848 C CA . LEU A 1 101 ? -7.582 -4.142 22.304 1.00 91.50 101 LEU A CA 1
ATOM 849 C C . LEU A 1 101 ? -7.850 -5.312 23.264 1.00 91.50 101 LEU A C 1
ATOM 851 O O . LEU A 1 101 ? -8.948 -5.409 23.803 1.00 91.50 101 LEU A O 1
ATOM 855 N N . GLN A 1 102 ? -6.853 -6.167 23.510 1.00 89.19 102 GLN A N 1
ATOM 856 C CA . GLN A 1 102 ? -6.950 -7.257 24.488 1.00 89.19 102 GLN A CA 1
ATOM 857 C C . GLN A 1 102 ? -7.153 -6.728 25.910 1.00 89.19 102 GLN A C 1
ATOM 859 O O . GLN A 1 102 ? -8.035 -7.193 26.620 1.00 89.19 102 GLN A O 1
ATOM 864 N N . GLN A 1 103 ? -6.378 -5.719 26.312 1.00 90.81 103 GLN A N 1
ATOM 865 C CA . GLN A 1 103 ? -6.519 -5.069 27.614 1.00 90.81 103 GLN A CA 1
ATOM 866 C C . GLN A 1 103 ? -7.912 -4.468 27.787 1.00 90.81 103 GLN A C 1
ATOM 868 O O . GLN A 1 103 ? -8.510 -4.649 28.838 1.00 90.81 103 GLN A O 1
ATOM 873 N N . PHE A 1 104 ? -8.450 -3.811 26.756 1.00 87.81 104 PHE A N 1
ATOM 874 C CA . PHE A 1 104 ? -9.813 -3.284 26.783 1.00 87.81 104 PHE A CA 1
ATOM 875 C C . PHE A 1 104 ? -10.871 -4.393 26.897 1.00 87.81 104 PHE A C 1
ATOM 877 O O . PHE A 1 104 ? -11.840 -4.232 27.627 1.00 87.81 104 PHE A O 1
ATOM 884 N N . GLY A 1 105 ? -10.682 -5.529 26.214 1.00 81.31 105 GLY A N 1
ATOM 885 C CA . GLY A 1 105 ? -11.582 -6.685 26.321 1.00 81.31 105 GLY A CA 1
ATOM 886 C C . GLY A 1 105 ? -11.554 -7.367 27.693 1.00 81.31 105 GLY A C 1
ATOM 887 O O . GLY A 1 105 ? -12.563 -7.918 28.116 1.00 81.31 105 GLY A O 1
ATOM 888 N N . ASN A 1 106 ? -10.425 -7.289 28.400 1.00 81.50 106 ASN A N 1
ATOM 889 C CA . ASN A 1 106 ? -10.262 -7.836 29.749 1.00 81.50 106 ASN A CA 1
ATOM 890 C C . ASN A 1 106 ? -10.688 -6.858 30.859 1.00 81.50 106 ASN A C 1
ATOM 892 O O . ASN A 1 106 ? -10.676 -7.230 32.032 1.00 81.50 106 ASN A O 1
ATOM 896 N N . GLN A 1 107 ? -11.015 -5.604 30.526 1.00 79.56 107 GLN A N 1
ATOM 897 C CA . GLN A 1 107 ? -11.526 -4.656 31.513 1.00 79.56 107 GLN A CA 1
ATOM 898 C C . GLN A 1 107 ? -12.941 -5.064 31.938 1.00 79.56 107 GLN A C 1
ATOM 900 O O . GLN A 1 107 ? -13.751 -5.428 31.082 1.00 79.56 107 GLN A O 1
ATOM 905 N N . PRO A 1 108 ? -13.267 -4.979 33.242 1.00 71.38 108 PRO A N 1
ATOM 906 C CA . PRO A 1 108 ? -14.626 -5.215 33.696 1.00 71.38 108 PRO A CA 1
ATOM 907 C C . PRO A 1 108 ? -15.567 -4.245 32.982 1.00 71.38 108 PRO A C 1
ATOM 909 O O . PRO A 1 108 ? -15.283 -3.048 32.869 1.00 71.38 108 PRO A O 1
ATOM 912 N N . LEU A 1 109 ? -16.681 -4.778 32.481 1.00 70.75 109 LEU A N 1
ATOM 913 C CA . LEU A 1 109 ? -17.715 -3.973 31.848 1.00 70.75 109 LEU A CA 1
ATOM 914 C C . LEU A 1 109 ? -18.163 -2.875 32.830 1.00 70.75 109 LEU A C 1
ATOM 916 O O . LEU A 1 109 ? -18.457 -3.186 33.990 1.00 70.75 109 LEU A O 1
ATOM 920 N N . PRO A 1 110 ? -18.221 -1.601 32.392 1.00 68.69 110 PRO A N 1
ATOM 921 C CA . PRO A 1 110 ? -18.832 -0.534 33.170 1.00 68.69 110 PRO A CA 1
ATOM 922 C C . PRO A 1 110 ? -20.180 -0.984 33.745 1.00 68.69 110 PRO A C 1
ATOM 924 O O . PRO A 1 110 ? -20.988 -1.547 33.008 1.00 68.69 110 PRO A O 1
ATOM 927 N N . GLN A 1 111 ? -20.447 -0.705 35.026 1.00 65.62 111 GLN A N 1
ATOM 928 C CA . GLN A 1 111 ? -21.708 -1.076 35.699 1.00 65.62 111 GLN A CA 1
ATOM 929 C C . GLN A 1 111 ? -22.948 -0.706 34.873 1.00 65.62 111 GLN A C 1
ATOM 931 O O . GLN A 1 111 ? -23.868 -1.505 34.727 1.00 65.62 111 GLN A O 1
ATOM 936 N N . CYS A 1 112 ? -22.917 0.450 34.204 1.00 61.25 112 CYS A N 1
ATOM 937 C CA . CYS A 1 112 ? -23.999 0.915 33.341 1.00 61.25 112 CYS A CA 1
ATOM 938 C C . CYS A 1 112 ? -24.307 0.003 32.132 1.00 61.25 112 CYS A C 1
ATOM 940 O O . CYS A 1 112 ? -25.411 0.077 31.589 1.00 61.25 112 CYS A O 1
ATOM 942 N N . LEU A 1 113 ? -23.350 -0.818 31.683 1.00 66.38 113 LEU A N 1
ATOM 943 C CA . LEU A 1 113 ? -23.512 -1.830 30.631 1.00 66.38 113 LEU A CA 1
ATOM 944 C C . LEU A 1 113 ? -23.879 -3.202 31.221 1.00 66.38 113 LEU A C 1
ATOM 946 O O . LEU A 1 113 ? -24.640 -3.935 30.594 1.00 66.38 113 LEU A O 1
ATOM 950 N N . SER A 1 114 ? -23.379 -3.519 32.418 1.00 65.62 114 SER A N 1
ATOM 951 C CA . SER A 1 114 ? -23.638 -4.776 33.135 1.00 65.62 114 SER A CA 1
ATOM 952 C C . SER A 1 114 ? -25.066 -4.879 33.691 1.00 65.62 114 SER A C 1
ATOM 954 O O . SER A 1 114 ? -25.609 -5.973 33.778 1.00 65.62 114 SER A O 1
ATOM 956 N N . GLU A 1 115 ? -25.693 -3.751 34.031 1.00 66.94 115 GLU A N 1
ATOM 957 C CA . GLU A 1 115 ? -27.042 -3.675 34.625 1.00 66.94 115 GLU A CA 1
ATOM 958 C C . GLU A 1 115 ? -28.173 -3.518 33.583 1.00 66.94 115 GLU A C 1
ATOM 960 O O . GLU A 1 115 ? -29.326 -3.254 33.929 1.00 66.94 115 GLU A O 1
ATOM 965 N N . MET A 1 116 ? -27.872 -3.643 32.284 1.00 64.69 116 MET A N 1
ATOM 966 C CA . MET A 1 116 ? -28.895 -3.558 31.236 1.00 64.69 116 MET A CA 1
ATOM 967 C C . MET A 1 116 ? -29.827 -4.777 31.253 1.00 64.69 116 MET A C 1
ATOM 969 O O . MET A 1 116 ? -29.377 -5.912 31.357 1.00 64.69 116 MET A O 1
ATOM 973 N N . ASN A 1 117 ? -31.130 -4.529 31.083 1.00 58.62 117 ASN A N 1
ATOM 974 C CA . ASN A 1 117 ? -32.144 -5.555 30.849 1.00 58.62 117 ASN A CA 1
ATOM 975 C C . ASN A 1 117 ? -32.805 -5.323 29.474 1.00 58.62 117 ASN A C 1
ATOM 977 O O . ASN A 1 117 ? -33.500 -4.316 29.309 1.00 58.62 117 ASN A O 1
ATOM 981 N N . PRO A 1 118 ? -32.613 -6.214 28.482 1.00 61.94 118 PRO A N 1
ATOM 982 C CA . PRO A 1 118 ? -31.778 -7.418 28.532 1.00 61.94 118 PRO A CA 1
ATOM 983 C C . PRO A 1 118 ? -30.269 -7.097 28.584 1.00 61.94 118 PRO A C 1
ATOM 985 O O . PRO A 1 118 ? -29.863 -6.026 28.118 1.00 61.94 118 PRO A O 1
ATOM 988 N N . PRO A 1 119 ? -29.447 -8.016 29.128 1.00 64.69 119 PRO A N 1
ATOM 989 C CA . PRO A 1 119 ? -28.001 -7.852 29.203 1.00 64.69 119 PRO A CA 1
ATOM 990 C C . PRO A 1 119 ? -27.398 -7.690 27.813 1.00 64.69 119 PRO A C 1
ATOM 992 O O . PRO A 1 119 ? -27.848 -8.268 26.821 1.00 64.69 119 PRO A O 1
ATOM 995 N N . LEU A 1 120 ? -26.383 -6.842 27.745 1.00 67.81 120 LEU A N 1
ATOM 996 C CA . LEU A 1 120 ? -25.798 -6.411 26.494 1.00 67.81 120 LEU A CA 1
ATOM 997 C C . LEU A 1 120 ? -24.871 -7.484 25.916 1.00 67.81 120 LEU A C 1
ATOM 999 O O . LEU A 1 120 ? -23.852 -7.817 26.516 1.00 67.81 120 LEU A O 1
ATOM 1003 N N . ASP A 1 121 ? -25.185 -7.975 24.719 1.00 75.12 121 ASP A N 1
ATOM 1004 C CA . ASP A 1 121 ? -24.306 -8.888 23.988 1.00 75.12 121 ASP A CA 1
ATOM 1005 C C . ASP A 1 121 ? -23.089 -8.126 23.423 1.00 75.12 121 ASP A C 1
ATOM 1007 O O . ASP A 1 121 ? -23.172 -7.396 22.424 1.00 75.12 121 ASP A O 1
ATOM 1011 N N . PHE A 1 122 ? -21.944 -8.282 24.093 1.00 75.94 122 PHE A N 1
ATOM 1012 C CA . PHE A 1 122 ? -20.686 -7.660 23.689 1.00 75.94 122 PHE A CA 1
ATOM 1013 C C . PHE A 1 122 ? -20.182 -8.181 22.338 1.00 75.94 122 PHE A C 1
ATOM 1015 O O . PHE A 1 122 ? -19.595 -7.403 21.581 1.00 75.94 122 PHE A O 1
ATOM 1022 N N . GLU A 1 123 ? -20.437 -9.443 21.983 1.00 80.06 123 GLU A N 1
ATOM 1023 C CA . GLU A 1 123 ? -20.052 -9.980 20.674 1.00 80.06 123 GLU A CA 1
ATOM 1024 C C . GLU A 1 123 ? -20.836 -9.284 19.563 1.00 80.06 123 GLU A C 1
ATOM 1026 O O . GLU A 1 123 ? -20.255 -8.843 18.563 1.00 80.06 123 GLU A O 1
ATOM 1031 N N . LYS A 1 124 ? -22.142 -9.076 19.776 1.00 78.69 124 LYS A N 1
ATOM 1032 C CA . LYS A 1 124 ? -22.994 -8.333 18.839 1.00 78.69 124 LYS A CA 1
ATOM 1033 C C . LYS A 1 124 ? -22.491 -6.897 18.654 1.00 78.69 124 LYS A C 1
ATOM 1035 O O . LYS A 1 124 ? -22.354 -6.437 17.519 1.00 78.69 124 LYS A O 1
ATOM 1040 N N . ILE A 1 125 ? -22.145 -6.192 19.736 1.00 78.25 125 ILE A N 1
ATOM 1041 C CA . ILE A 1 125 ? -21.565 -4.836 19.653 1.00 78.25 125 ILE A CA 1
ATOM 1042 C C . ILE A 1 125 ? -20.213 -4.854 18.956 1.00 78.25 125 ILE A C 1
ATOM 1044 O O . ILE A 1 125 ? -19.952 -4.000 18.105 1.00 78.25 125 ILE A O 1
ATOM 1048 N N . SER A 1 126 ? -19.359 -5.818 19.288 1.00 84.19 126 SER A N 1
ATOM 1049 C CA . SER A 1 126 ? -18.043 -5.955 18.682 1.00 84.19 126 SER A CA 1
ATOM 1050 C C . SER A 1 126 ? -18.147 -6.111 17.166 1.00 84.19 126 SER A C 1
ATOM 1052 O O . SER A 1 126 ? -17.486 -5.382 16.413 1.00 84.19 126 SER A O 1
ATOM 1054 N N . ALA A 1 127 ? -19.044 -6.986 16.707 1.00 86.06 127 ALA A N 1
ATOM 1055 C CA . ALA A 1 127 ? -19.327 -7.205 15.297 1.00 86.06 127 ALA A CA 1
ATOM 1056 C C . ALA A 1 127 ? -19.877 -5.941 14.619 1.00 86.06 127 ALA A C 1
ATOM 1058 O O . ALA A 1 127 ? -19.404 -5.560 13.542 1.00 86.06 127 ALA A O 1
ATOM 1059 N N . MET A 1 128 ? -20.824 -5.246 15.257 1.00 82.69 128 MET A N 1
ATOM 1060 C CA . MET A 1 128 ? -21.397 -4.006 14.729 1.00 82.69 128 MET A CA 1
ATOM 1061 C C . MET A 1 128 ? -20.358 -2.888 14.606 1.00 82.69 128 MET A C 1
ATOM 1063 O O . MET A 1 128 ? -20.216 -2.289 13.537 1.00 82.69 128 MET A O 1
ATOM 1067 N N . VAL A 1 129 ? -19.597 -2.617 15.670 1.00 86.38 129 VAL A N 1
ATOM 1068 C CA . VAL A 1 129 ? -18.535 -1.601 15.670 1.00 86.38 129 VAL A CA 1
ATOM 1069 C C . VAL A 1 129 ? -17.490 -1.942 14.614 1.00 86.38 129 VAL A C 1
ATOM 1071 O O . VAL A 1 129 ? -17.108 -1.081 13.820 1.00 86.38 129 VAL A O 1
ATOM 1074 N N . THR A 1 130 ? -17.088 -3.209 14.530 1.00 89.31 130 THR A N 1
ATOM 1075 C CA . THR A 1 130 ? -16.176 -3.698 13.493 1.00 89.31 130 THR A CA 1
ATOM 1076 C C . THR A 1 130 ? -16.711 -3.426 12.088 1.00 89.31 130 THR A C 1
ATOM 1078 O O . THR A 1 130 ? -15.969 -2.930 11.236 1.00 89.31 130 THR A O 1
ATOM 1081 N N . ALA A 1 131 ? -17.990 -3.704 11.826 1.00 85.94 131 ALA A N 1
ATOM 1082 C CA . ALA A 1 131 ? -18.611 -3.448 10.532 1.00 85.94 131 ALA A CA 1
ATOM 1083 C C . ALA A 1 131 ? -18.635 -1.948 10.192 1.00 85.94 131 ALA A C 1
ATOM 1085 O O . ALA A 1 131 ? -18.273 -1.563 9.075 1.00 85.94 131 ALA A O 1
ATOM 1086 N N . VAL A 1 132 ? -18.986 -1.094 11.159 1.00 87.12 132 VAL A N 1
ATOM 1087 C CA . VAL A 1 132 ? -18.994 0.369 10.997 1.00 87.12 132 VAL A CA 1
ATOM 1088 C C . VAL A 1 132 ? -17.592 0.892 10.696 1.00 87.12 132 VAL A C 1
ATOM 1090 O O . VAL A 1 132 ? -17.410 1.634 9.729 1.00 87.12 132 VAL A O 1
ATOM 1093 N N . VAL A 1 133 ? -16.585 0.470 11.462 1.00 89.12 133 VAL A N 1
ATOM 1094 C CA . VAL A 1 133 ? -15.192 0.884 11.251 1.00 89.12 133 VAL A CA 1
ATOM 1095 C C . VAL A 1 133 ? -14.686 0.421 9.883 1.00 89.12 133 VAL A C 1
ATOM 1097 O O . VAL A 1 133 ? -14.101 1.218 9.148 1.00 89.12 133 VAL A O 1
ATOM 1100 N N . ARG A 1 134 ? -14.956 -0.832 9.488 1.00 87.81 134 ARG A N 1
ATOM 1101 C CA . ARG A 1 134 ? -14.591 -1.354 8.156 1.00 87.81 134 ARG A CA 1
ATOM 1102 C C . ARG A 1 134 ? -15.227 -0.541 7.035 1.00 87.81 134 ARG A C 1
ATOM 1104 O O . ARG A 1 134 ? -14.551 -0.218 6.059 1.00 87.81 134 ARG A O 1
ATOM 1111 N N . LYS A 1 135 ? -16.505 -0.180 7.179 1.00 87.25 135 LYS A N 1
ATOM 1112 C CA . LYS A 1 135 ? -17.209 0.686 6.226 1.00 87.25 135 LYS A CA 1
ATOM 1113 C C . LYS A 1 135 ? -16.568 2.077 6.172 1.00 87.25 135 LYS A C 1
ATOM 1115 O O . LYS A 1 135 ? -16.319 2.581 5.080 1.00 87.25 135 LYS A O 1
ATOM 1120 N N . GLY A 1 136 ? -16.227 2.657 7.324 1.00 85.31 136 GLY A N 1
ATOM 1121 C CA . GLY A 1 136 ? -15.532 3.946 7.422 1.00 85.31 136 GLY A CA 1
ATOM 1122 C C . GLY A 1 136 ? -14.153 3.948 6.753 1.00 85.31 136 GLY A C 1
ATOM 1123 O O . GLY A 1 136 ? -13.773 4.925 6.113 1.00 85.31 136 GLY A O 1
ATOM 1124 N N . GLN A 1 137 ? -13.432 2.828 6.811 1.00 90.50 137 GLN A N 1
ATOM 1125 C CA . GLN A 1 137 ? -12.117 2.670 6.184 1.00 90.50 137 GLN A CA 1
ATOM 1126 C C . GLN A 1 137 ? -12.166 2.193 4.725 1.00 90.50 137 GLN A C 1
ATOM 1128 O O . GLN A 1 137 ? -11.115 1.990 4.115 1.00 90.50 137 GLN A O 1
ATOM 1133 N N . HIS A 1 138 ? -13.347 2.035 4.122 1.00 89.75 138 HIS A N 1
ATOM 1134 C CA . HIS A 1 138 ? -13.469 1.479 2.773 1.00 89.75 138 HIS A CA 1
ATOM 1135 C C . HIS A 1 138 ? -12.691 2.285 1.719 1.00 89.75 138 HIS A C 1
ATOM 1137 O O . HIS A 1 138 ? -11.912 1.709 0.959 1.00 89.75 138 HIS A O 1
ATOM 1143 N N . LYS A 1 139 ? -12.834 3.619 1.720 1.00 90.06 139 LYS A N 1
ATOM 1144 C CA . LYS A 1 139 ? -12.095 4.512 0.806 1.00 90.06 139 LYS A CA 1
ATOM 1145 C C . LYS A 1 139 ? -10.583 4.392 0.992 1.00 90.06 139 LYS A C 1
ATOM 1147 O O . LYS A 1 139 ? -9.838 4.341 0.020 1.00 90.06 139 LYS A O 1
ATOM 1152 N N . LEU A 1 140 ? -10.137 4.301 2.243 1.00 90.25 140 LEU A N 1
ATOM 1153 C CA . LEU A 1 140 ? -8.724 4.138 2.561 1.00 90.25 140 LEU A CA 1
ATOM 1154 C C . LEU A 1 140 ? -8.196 2.796 2.037 1.00 90.25 140 LEU A C 1
ATOM 1156 O O . LEU A 1 140 ? -7.161 2.762 1.378 1.00 90.25 140 LEU A O 1
ATOM 1160 N N . LYS A 1 141 ? -8.929 1.697 2.254 1.00 91.81 141 LYS A N 1
ATOM 1161 C CA . LYS A 1 141 ? -8.585 0.378 1.705 1.00 91.81 141 LYS A CA 1
ATOM 1162 C C . LYS A 1 141 ? -8.478 0.419 0.178 1.00 91.81 141 LYS A C 1
ATOM 1164 O O . LYS A 1 141 ? -7.496 -0.075 -0.366 1.00 91.81 141 LYS A O 1
ATOM 1169 N N . GLN A 1 142 ? -9.439 1.042 -0.508 1.00 90.56 142 GLN A N 1
ATOM 1170 C CA . GLN A 1 142 ? -9.385 1.224 -1.964 1.00 90.56 142 GLN A CA 1
ATOM 1171 C C . GLN A 1 142 ? -8.140 2.005 -2.403 1.00 90.56 142 GLN A C 1
ATOM 1173 O O . GLN A 1 142 ? -7.497 1.624 -3.378 1.00 90.56 142 GLN A O 1
ATOM 1178 N N . GLN A 1 143 ? -7.764 3.055 -1.669 1.00 89.75 143 GLN A N 1
ATOM 1179 C CA . GLN A 1 143 ? -6.553 3.826 -1.949 1.00 89.75 143 GLN A CA 1
ATOM 1180 C C . GLN A 1 143 ? -5.280 2.980 -1.794 1.00 89.75 143 GLN A C 1
ATOM 1182 O O . GLN A 1 143 ? -4.393 3.052 -2.641 1.00 89.75 143 GLN A O 1
ATOM 1187 N N . PHE A 1 144 ? -5.180 2.157 -0.745 1.00 90.50 144 PHE A N 1
ATOM 1188 C CA . PHE A 1 144 ? -4.058 1.227 -0.578 1.00 90.50 144 PHE A CA 1
ATOM 1189 C C . PHE A 1 144 ? -3.989 0.219 -1.733 1.00 90.50 144 PHE A C 1
ATOM 1191 O O . PHE A 1 144 ? -2.941 0.075 -2.357 1.00 90.50 144 PHE A O 1
ATOM 1198 N N . GLU A 1 145 ? -5.110 -0.404 -2.097 1.00 91.06 145 GLU A N 1
ATOM 1199 C CA . GLU A 1 145 ? -5.156 -1.333 -3.234 1.00 91.06 145 GLU A CA 1
ATOM 1200 C C . GLU A 1 145 ? -4.794 -0.657 -4.565 1.00 91.06 145 GLU A C 1
ATOM 1202 O O . GLU A 1 145 ? -4.060 -1.227 -5.374 1.00 91.06 145 GLU A O 1
ATOM 1207 N N . HIS A 1 146 ? -5.231 0.584 -4.785 1.00 88.88 146 HIS A N 1
ATOM 1208 C CA . HIS A 1 146 ? -4.797 1.377 -5.934 1.00 88.88 146 HIS A CA 1
ATOM 1209 C C . HIS A 1 146 ? -3.278 1.605 -5.922 1.00 88.88 146 HIS A C 1
ATOM 1211 O O . HIS A 1 146 ? -2.613 1.356 -6.926 1.00 88.88 146 HIS A O 1
ATOM 1217 N N . ASN A 1 147 ? -2.701 1.985 -4.779 1.00 86.56 147 ASN A N 1
ATOM 1218 C CA . ASN A 1 147 ? -1.256 2.189 -4.650 1.00 86.56 147 ASN A CA 1
ATOM 1219 C C . ASN A 1 147 ? -0.452 0.908 -4.931 1.00 86.56 147 ASN A C 1
ATOM 1221 O O . ASN A 1 147 ? 0.639 0.995 -5.497 1.00 86.56 147 ASN A O 1
ATOM 1225 N N . LYS A 1 148 ? -0.962 -0.272 -4.543 1.00 90.44 148 LYS A N 1
ATOM 1226 C CA . LYS A 1 148 ? -0.350 -1.570 -4.886 1.00 90.44 148 LYS A CA 1
ATOM 1227 C C . LYS A 1 148 ? -0.347 -1.802 -6.394 1.00 90.44 148 LYS A C 1
ATOM 1229 O O . LYS A 1 148 ? 0.698 -2.116 -6.955 1.00 90.44 148 LYS A O 1
ATOM 1234 N N . LYS A 1 149 ? -1.489 -1.589 -7.055 1.00 89.38 149 LYS A N 1
ATOM 1235 C CA . LYS A 1 149 ? -1.603 -1.715 -8.517 1.00 89.38 149 LYS A CA 1
ATOM 1236 C C . LYS A 1 149 ? -0.635 -0.778 -9.237 1.00 89.38 149 LYS A C 1
ATOM 1238 O O . LYS A 1 149 ? 0.090 -1.228 -10.115 1.00 89.38 149 LYS A O 1
ATOM 1243 N N . MET A 1 150 ? -0.574 0.486 -8.814 1.00 86.56 150 MET A N 1
ATOM 1244 C CA . MET A 1 150 ? 0.360 1.463 -9.379 1.00 86.56 150 MET A CA 1
ATOM 1245 C C . MET A 1 150 ? 1.815 1.040 -9.200 1.00 86.56 150 MET A C 1
ATOM 1247 O O . MET A 1 150 ? 2.576 1.062 -10.157 1.00 86.56 150 MET A O 1
ATOM 1251 N N . LEU A 1 151 ? 2.186 0.562 -8.009 1.00 86.06 151 LEU A N 1
ATOM 1252 C CA . LEU A 1 151 ? 3.543 0.079 -7.762 1.00 86.06 151 LEU A CA 1
ATOM 1253 C C . LEU A 1 151 ? 3.923 -1.100 -8.671 1.00 86.06 151 LEU A C 1
ATOM 1255 O O . LEU A 1 151 ? 5.065 -1.176 -9.113 1.00 86.06 151 LEU A O 1
ATOM 1259 N N . LYS A 1 152 ? 2.985 -2.013 -8.953 1.00 87.88 152 LYS A N 1
ATOM 1260 C CA . LYS A 1 152 ? 3.233 -3.142 -9.860 1.00 87.88 152 LYS A CA 1
ATOM 1261 C C . LYS A 1 152 ? 3.411 -2.698 -11.311 1.00 87.88 152 LYS A C 1
ATOM 1263 O O . LYS A 1 152 ? 4.200 -3.303 -12.036 1.00 87.88 152 LYS A O 1
ATOM 1268 N N . LEU A 1 153 ? 2.694 -1.659 -11.740 1.00 86.31 153 LEU A N 1
ATOM 1269 C CA . LEU A 1 153 ? 2.918 -1.044 -13.049 1.00 86.31 153 LEU A CA 1
ATOM 1270 C C . LEU A 1 153 ? 4.310 -0.409 -13.100 1.00 86.31 153 LEU A C 1
ATOM 1272 O O . LEU A 1 153 ? 5.097 -0.780 -13.965 1.00 86.31 153 LEU A O 1
ATOM 1276 N N . ASP A 1 154 ? 4.657 0.417 -12.109 1.00 84.31 154 ASP A N 1
ATOM 1277 C CA . ASP A 1 154 ? 5.973 1.063 -12.023 1.00 84.31 154 ASP A CA 1
ATOM 1278 C C . ASP A 1 154 ? 7.120 0.033 -12.017 1.00 84.31 154 ASP A C 1
ATOM 1280 O O . ASP A 1 154 ? 8.150 0.228 -12.662 1.00 84.31 154 ASP A O 1
ATOM 1284 N N . SER A 1 155 ? 6.953 -1.095 -11.314 1.00 84.69 155 SER A N 1
ATOM 1285 C CA . SER A 1 155 ? 7.952 -2.170 -11.298 1.00 84.69 155 SER A CA 1
ATOM 1286 C C . SER A 1 155 ? 8.043 -2.911 -12.633 1.00 84.69 155 SER A C 1
ATOM 1288 O O . SER A 1 155 ? 9.124 -3.325 -13.040 1.00 84.69 155 SER A O 1
ATOM 1290 N N . THR A 1 156 ? 6.919 -3.072 -13.334 1.00 86.00 156 THR A N 1
ATOM 1291 C CA . THR A 1 156 ? 6.901 -3.670 -14.675 1.00 86.00 156 THR A CA 1
ATOM 1292 C C . THR A 1 156 ? 7.626 -2.765 -15.666 1.00 86.00 156 THR A C 1
ATOM 1294 O O . THR A 1 156 ? 8.461 -3.248 -16.431 1.00 86.00 156 THR A O 1
ATOM 1297 N N . ASP A 1 157 ? 7.375 -1.458 -15.603 1.00 83.31 157 ASP A N 1
ATOM 1298 C CA . ASP A 1 157 ? 8.057 -0.461 -16.424 1.00 83.31 157 ASP A CA 1
ATOM 1299 C C . ASP A 1 157 ? 9.564 -0.444 -16.143 1.00 83.31 157 ASP A C 1
ATOM 1301 O O . ASP A 1 157 ? 10.356 -0.434 -17.087 1.00 83.31 157 ASP A O 1
ATOM 1305 N N . HIS A 1 158 ? 9.977 -0.533 -14.869 1.00 82.88 158 HIS A N 1
ATOM 1306 C CA . HIS A 1 158 ? 11.390 -0.697 -14.502 1.00 82.88 158 HIS A CA 1
ATOM 1307 C C . HIS A 1 158 ? 12.015 -1.874 -15.236 1.00 82.88 158 HIS A C 1
ATOM 1309 O O . HIS A 1 158 ? 13.033 -1.715 -15.904 1.00 82.88 158 HIS A O 1
ATOM 1315 N N . ARG A 1 159 ? 11.398 -3.053 -15.118 1.00 82.81 159 ARG A N 1
ATOM 1316 C CA . ARG A 1 159 ? 11.917 -4.289 -15.697 1.00 82.81 159 ARG A CA 1
ATOM 1317 C C . ARG A 1 159 ? 12.027 -4.194 -17.216 1.00 82.81 159 ARG A C 1
ATOM 1319 O O . ARG A 1 159 ? 13.013 -4.651 -17.781 1.00 82.81 159 ARG A O 1
ATOM 1326 N N . LEU A 1 160 ? 11.042 -3.588 -17.881 1.00 83.94 160 LEU A N 1
ATOM 1327 C CA . LEU A 1 160 ? 11.078 -3.380 -19.330 1.00 83.94 160 LEU A CA 1
ATOM 1328 C C . LEU A 1 160 ? 12.227 -2.454 -19.738 1.00 83.94 160 LEU A C 1
ATOM 1330 O O . LEU A 1 160 ? 12.960 -2.757 -20.677 1.00 83.94 160 LEU A O 1
ATOM 1334 N N . VAL A 1 161 ? 12.409 -1.344 -19.020 1.00 83.12 161 VAL A N 1
ATOM 1335 C CA . VAL A 1 161 ? 13.524 -0.421 -19.260 1.00 83.12 161 VAL A CA 1
ATOM 1336 C C . VAL A 1 161 ? 14.855 -1.125 -19.019 1.00 83.12 161 VAL A C 1
ATOM 1338 O O . VAL A 1 161 ? 15.744 -1.039 -19.862 1.00 83.12 161 VAL A O 1
ATOM 1341 N N . GLN A 1 162 ? 14.982 -1.848 -17.911 1.00 82.81 162 GLN A N 1
ATOM 1342 C CA . GLN A 1 162 ? 16.184 -2.599 -17.578 1.00 82.81 162 GLN A CA 1
ATOM 1343 C C . GLN A 1 162 ? 16.520 -3.615 -18.673 1.00 82.81 162 GLN A C 1
ATOM 1345 O O . GLN A 1 162 ? 17.620 -3.563 -19.209 1.00 82.81 162 GLN A O 1
ATOM 1350 N N . HIS A 1 163 ? 15.553 -4.425 -19.108 1.00 84.94 163 HIS A N 1
ATOM 1351 C CA . HIS A 1 163 ? 15.741 -5.390 -20.191 1.00 84.94 163 HIS A CA 1
ATOM 1352 C C . HIS A 1 163 ? 16.215 -4.725 -21.490 1.00 84.94 163 HIS A C 1
ATOM 1354 O O . HIS A 1 163 ? 17.083 -5.251 -22.182 1.00 84.94 163 HIS A O 1
ATOM 1360 N N . VAL A 1 164 ? 15.676 -3.549 -21.837 1.00 85.19 164 VAL A N 1
ATOM 1361 C CA . VAL A 1 164 ? 16.160 -2.786 -22.998 1.00 85.19 164 VAL A CA 1
ATOM 1362 C C . VAL A 1 164 ? 17.640 -2.449 -22.849 1.00 85.19 164 VAL A C 1
ATOM 1364 O O . VAL A 1 164 ? 18.375 -2.589 -23.820 1.00 85.19 164 VAL A O 1
ATOM 1367 N N . TYR A 1 165 ? 18.084 -2.006 -21.671 1.00 84.19 165 TYR A N 1
ATOM 1368 C CA . TYR A 1 165 ? 19.485 -1.654 -21.427 1.00 84.19 165 TYR A CA 1
ATOM 1369 C C . TYR A 1 165 ? 20.409 -2.873 -21.308 1.00 84.19 165 TYR A C 1
ATOM 1371 O O . TYR A 1 165 ? 21.552 -2.797 -21.761 1.00 84.19 165 TYR A O 1
ATOM 1379 N N . ASP A 1 166 ? 19.914 -3.997 -20.794 1.00 87.19 166 ASP A N 1
ATOM 1380 C CA . ASP A 1 166 ? 20.645 -5.266 -20.722 1.00 87.19 166 ASP A CA 1
ATOM 1381 C C . ASP A 1 166 ? 21.000 -5.794 -22.125 1.00 87.19 166 ASP A C 1
ATOM 1383 O O . ASP A 1 166 ? 22.059 -6.392 -22.320 1.00 87.19 166 ASP A O 1
ATOM 1387 N N . CYS A 1 167 ? 20.189 -5.475 -23.143 1.00 91.31 167 CYS A N 1
ATOM 1388 C CA . CYS A 1 167 ? 20.498 -5.742 -24.553 1.00 91.31 167 CYS A CA 1
ATOM 1389 C C . CYS A 1 167 ? 21.605 -4.841 -25.146 1.00 91.31 167 CYS A C 1
ATOM 1391 O O . CYS A 1 167 ? 21.886 -4.941 -26.340 1.00 91.31 167 CYS A O 1
ATOM 1393 N N . LYS A 1 168 ? 22.219 -3.950 -24.354 1.00 91.81 168 LYS A N 1
ATOM 1394 C CA . LYS A 1 168 ? 23.289 -3.015 -24.765 1.00 91.81 168 LYS A CA 1
ATOM 1395 C C . LYS A 1 168 ? 22.969 -2.248 -26.063 1.00 91.81 168 LYS A C 1
ATOM 1397 O O . LYS A 1 168 ? 23.745 -2.284 -27.021 1.00 91.81 168 LYS A O 1
ATOM 1402 N N . PRO A 1 169 ? 21.833 -1.535 -26.120 1.00 92.81 169 PRO A N 1
ATOM 1403 C CA . PRO A 1 169 ? 21.383 -0.871 -27.329 1.00 92.81 169 PRO A CA 1
ATOM 1404 C C . PRO A 1 169 ? 22.317 0.287 -27.681 1.00 92.81 169 PRO A C 1
ATOM 1406 O O . PRO A 1 169 ? 22.770 1.051 -26.825 1.00 92.81 169 PRO A O 1
ATOM 1409 N N . ASN A 1 170 ? 22.558 0.475 -28.972 1.00 94.50 170 ASN A N 1
ATOM 1410 C CA . ASN A 1 170 ? 23.302 1.624 -29.458 1.00 94.50 170 ASN A CA 1
ATOM 1411 C C . ASN A 1 170 ? 22.449 2.913 -29.404 1.00 94.50 170 ASN A C 1
ATOM 1413 O O . ASN A 1 170 ? 21.229 2.907 -29.204 1.00 94.50 170 ASN A O 1
ATOM 1417 N N . LYS A 1 171 ? 23.096 4.067 -29.616 1.00 93.12 171 LYS A N 1
ATOM 1418 C CA . LYS A 1 171 ? 22.432 5.384 -29.552 1.00 93.12 171 LYS A CA 1
ATOM 1419 C C . LYS A 1 171 ? 21.252 5.512 -30.525 1.00 93.12 171 LYS A C 1
ATOM 1421 O O . LYS A 1 171 ? 20.285 6.204 -30.204 1.00 93.12 171 LYS A O 1
ATOM 1426 N N . GLN A 1 172 ? 21.326 4.886 -31.699 1.00 94.44 172 GLN A N 1
ATOM 1427 C CA . GLN A 1 172 ? 20.265 4.938 -32.704 1.00 94.44 172 GLN A CA 1
ATOM 1428 C C . GLN A 1 172 ? 19.050 4.115 -32.264 1.00 94.44 172 GLN A C 1
ATOM 1430 O O . GLN A 1 172 ? 17.935 4.626 -32.307 1.00 94.44 172 GLN A O 1
ATOM 1435 N N . GLN A 1 173 ? 19.265 2.907 -31.742 1.00 89.75 173 GLN A N 1
ATOM 1436 C CA . GLN A 1 173 ? 18.214 2.054 -31.182 1.00 89.75 173 GLN A CA 1
ATOM 1437 C C . GLN A 1 173 ? 17.490 2.748 -30.022 1.00 89.75 173 GLN A C 1
ATOM 1439 O O . GLN A 1 173 ? 16.262 2.812 -30.014 1.00 89.75 173 GLN A O 1
ATOM 1444 N N . ILE A 1 174 ? 18.227 3.384 -29.103 1.00 88.38 174 ILE A N 1
ATOM 1445 C CA . ILE A 1 174 ? 17.626 4.177 -28.018 1.00 88.38 174 ILE A CA 1
ATOM 1446 C C . ILE A 1 174 ? 16.766 5.332 -28.556 1.00 88.38 174 ILE A C 1
ATOM 1448 O O . ILE A 1 174 ? 15.680 5.592 -28.033 1.00 88.38 174 ILE A O 1
ATOM 1452 N N . ARG A 1 175 ? 17.219 6.045 -29.599 1.00 90.81 175 ARG A N 1
ATOM 1453 C CA . ARG A 1 175 ? 16.417 7.111 -30.229 1.00 90.81 175 ARG A CA 1
ATOM 1454 C C . ARG A 1 175 ? 15.134 6.555 -30.845 1.00 90.81 175 ARG A C 1
ATOM 1456 O O . ARG A 1 175 ? 14.074 7.133 -30.614 1.00 90.81 175 ARG A O 1
ATOM 1463 N N . SER A 1 176 ? 15.216 5.437 -31.564 1.00 91.31 176 SER A N 1
ATOM 1464 C CA . SER A 1 176 ? 14.052 4.776 -32.162 1.00 91.31 176 SER A CA 1
ATOM 1465 C C . SER A 1 176 ? 13.034 4.352 -31.103 1.00 91.31 176 SER A C 1
ATOM 1467 O O . SER A 1 176 ? 11.860 4.692 -31.228 1.00 91.31 176 SER A O 1
ATOM 1469 N N . ILE A 1 177 ? 13.477 3.719 -30.011 1.00 86.69 177 ILE A N 1
ATOM 1470 C CA . ILE A 1 177 ? 12.608 3.317 -28.892 1.00 86.69 177 ILE A CA 1
ATOM 1471 C C . ILE A 1 177 ? 11.886 4.532 -28.291 1.00 86.69 177 ILE A C 1
ATOM 1473 O O . ILE A 1 177 ? 10.671 4.500 -28.094 1.00 86.69 177 ILE A O 1
ATOM 1477 N N . ARG A 1 178 ? 12.594 5.648 -28.061 1.00 86.31 178 ARG A N 1
ATOM 1478 C CA . ARG A 1 178 ? 11.968 6.888 -27.561 1.00 86.31 178 ARG A CA 1
ATOM 1479 C C . ARG A 1 178 ? 10.938 7.465 -28.529 1.00 86.31 178 ARG A C 1
ATOM 1481 O O . ARG A 1 178 ? 9.932 8.009 -28.079 1.00 86.31 178 ARG A O 1
ATOM 1488 N N . ASN A 1 179 ? 11.194 7.395 -29.833 1.00 87.56 179 ASN A N 1
ATOM 1489 C CA . ASN A 1 179 ? 10.266 7.899 -30.844 1.00 87.56 179 ASN A CA 1
ATOM 1490 C C . ASN A 1 179 ? 8.992 7.048 -30.895 1.00 87.56 179 ASN A C 1
ATOM 1492 O O . ASN A 1 179 ? 7.899 7.610 -30.895 1.00 87.56 179 ASN A O 1
ATOM 1496 N N . ILE A 1 180 ? 9.132 5.720 -30.841 1.00 87.19 180 ILE A N 1
ATOM 1497 C CA . ILE A 1 180 ? 8.003 4.784 -30.749 1.00 87.19 180 ILE A CA 1
ATOM 1498 C C . ILE A 1 180 ? 7.182 5.073 -29.488 1.00 87.19 180 ILE A C 1
ATOM 1500 O O . ILE A 1 180 ? 5.968 5.245 -29.573 1.00 87.19 180 ILE A O 1
ATOM 1504 N N . TRP A 1 181 ? 7.834 5.221 -28.330 1.00 83.25 181 TRP A N 1
ATOM 1505 C CA . TRP A 1 181 ? 7.151 5.543 -27.074 1.00 83.25 181 TRP A CA 1
ATOM 1506 C C . TRP A 1 181 ? 6.346 6.848 -27.156 1.00 83.25 181 TRP A C 1
ATOM 1508 O O . TRP A 1 181 ? 5.175 6.883 -26.781 1.00 83.25 181 TRP A O 1
ATOM 1518 N N . LYS A 1 182 ? 6.941 7.918 -27.701 1.00 82.94 182 LYS A N 1
ATOM 1519 C CA . LYS A 1 182 ? 6.242 9.197 -27.910 1.00 82.94 182 LYS A CA 1
ATOM 1520 C C . LYS A 1 182 ? 5.044 9.055 -28.846 1.00 82.94 182 LYS A C 1
ATOM 1522 O O . LYS A 1 182 ? 3.998 9.632 -28.570 1.00 82.94 182 LYS A O 1
ATOM 1527 N N . ALA A 1 183 ? 5.181 8.297 -29.933 1.00 84.56 183 ALA A N 1
ATOM 1528 C CA . ALA A 1 183 ? 4.084 8.063 -30.866 1.00 84.56 183 ALA A CA 1
ATOM 1529 C C . ALA A 1 183 ? 2.917 7.322 -30.191 1.00 84.56 183 ALA A C 1
ATOM 1531 O O . ALA A 1 183 ? 1.768 7.731 -30.341 1.00 84.56 183 ALA A O 1
ATOM 1532 N N . ILE A 1 184 ? 3.210 6.298 -29.380 1.00 83.94 184 ILE A N 1
ATOM 1533 C CA . ILE A 1 184 ? 2.203 5.566 -28.594 1.00 83.94 184 ILE A CA 1
ATOM 1534 C C . ILE A 1 184 ? 1.518 6.493 -27.582 1.00 83.94 184 ILE A C 1
ATOM 1536 O O . ILE A 1 184 ? 0.293 6.474 -27.461 1.00 83.94 184 ILE A O 1
ATOM 1540 N N . GLN A 1 185 ? 2.284 7.328 -26.875 1.00 80.31 185 GLN A N 1
ATOM 1541 C CA . GLN A 1 185 ? 1.734 8.283 -25.913 1.00 80.31 185 GLN A CA 1
ATOM 1542 C C . GLN A 1 185 ? 0.795 9.293 -26.587 1.00 80.31 185 GLN A C 1
ATOM 1544 O O . GLN A 1 185 ? -0.304 9.530 -26.090 1.00 80.31 185 GLN A O 1
ATOM 1549 N N . ASN A 1 186 ? 1.196 9.846 -27.734 1.00 80.88 186 ASN A N 1
ATOM 1550 C CA . ASN A 1 186 ? 0.362 10.766 -28.506 1.00 80.88 186 ASN A CA 1
ATOM 1551 C C . ASN A 1 186 ? -0.917 10.078 -29.003 1.00 80.88 186 ASN A C 1
ATOM 1553 O O . ASN A 1 186 ? -1.992 10.667 -28.928 1.00 80.88 186 ASN A O 1
ATOM 1557 N N . LYS A 1 187 ? -0.816 8.825 -29.470 1.00 86.44 187 LYS A N 1
ATOM 1558 C CA . LYS A 1 187 ? -1.977 8.034 -29.896 1.00 86.44 187 LYS A CA 1
ATOM 1559 C C . LYS A 1 187 ? -2.990 7.875 -28.759 1.00 86.44 187 LYS A C 1
ATOM 1561 O O . LYS A 1 187 ? -4.155 8.196 -28.959 1.00 86.44 187 LYS A O 1
ATOM 1566 N N . LYS A 1 188 ? -2.543 7.475 -27.563 1.00 80.06 188 LYS A N 1
ATOM 1567 C CA . LYS A 1 188 ? -3.420 7.352 -26.385 1.00 80.06 188 LYS A CA 1
ATOM 1568 C C . LYS A 1 188 ? -4.089 8.673 -26.003 1.00 80.06 188 LYS A C 1
ATOM 1570 O O . LYS A 1 188 ? -5.279 8.692 -25.720 1.00 80.06 188 LYS A O 1
ATOM 1575 N N . GLN A 1 189 ? -3.349 9.782 -26.032 1.00 75.56 189 GLN A N 1
ATOM 1576 C CA . GLN A 1 189 ? -3.921 11.105 -25.752 1.00 75.56 189 GLN A CA 1
ATOM 1577 C C . GLN A 1 189 ? -5.004 11.491 -26.764 1.00 75.56 189 GLN A C 1
ATOM 1579 O O . GLN A 1 189 ? -6.026 12.054 -26.381 1.00 75.56 189 GLN A O 1
ATOM 1584 N N . MET A 1 190 ? -4.799 11.179 -28.046 1.00 79.25 190 MET A N 1
ATOM 1585 C CA . MET A 1 190 ? -5.817 11.401 -29.074 1.00 79.25 190 MET A CA 1
ATOM 1586 C C . MET A 1 190 ? -7.046 10.512 -28.853 1.00 79.25 190 MET A C 1
ATOM 1588 O O . MET A 1 190 ? -8.164 11.002 -28.960 1.00 79.25 190 MET A O 1
ATOM 1592 N N . GLU A 1 191 ? -6.864 9.240 -28.490 1.00 81.69 191 GLU A N 1
ATOM 1593 C CA . GLU A 1 191 ? -7.970 8.327 -28.161 1.00 81.69 191 GLU A CA 1
ATOM 1594 C C . GLU A 1 191 ? -8.797 8.830 -26.964 1.00 81.69 191 GLU A C 1
ATOM 1596 O O . GLU A 1 191 ? -10.024 8.863 -27.041 1.00 81.69 191 GLU A O 1
ATOM 1601 N N . GLU A 1 192 ? -8.152 9.306 -25.893 1.00 75.81 192 GLU A N 1
ATOM 1602 C CA . GLU A 1 192 ? -8.838 9.913 -24.741 1.00 75.81 192 GLU A CA 1
ATOM 1603 C C . GLU A 1 192 ? -9.630 11.165 -25.137 1.00 75.81 192 GLU A C 1
ATOM 1605 O O . GLU A 1 192 ? -10.777 11.341 -24.724 1.00 75.81 192 GLU A O 1
ATOM 1610 N N . GLN A 1 193 ? -9.047 12.035 -25.968 1.00 73.50 193 GLN A N 1
ATOM 1611 C CA . GLN A 1 193 ? -9.743 13.216 -26.481 1.00 73.50 193 GLN A CA 1
ATOM 1612 C C . GLN A 1 193 ? -10.953 12.833 -27.338 1.00 73.50 193 GLN A C 1
ATOM 1614 O O . GLN A 1 193 ? -12.009 13.451 -27.203 1.00 73.50 193 GLN A O 1
ATOM 1619 N N . ILE A 1 194 ? -10.826 11.804 -28.179 1.00 75.69 194 ILE A N 1
ATOM 1620 C CA . ILE A 1 194 ? -11.927 11.276 -28.989 1.00 75.69 194 ILE A CA 1
ATOM 1621 C C . ILE A 1 194 ? -13.044 10.737 -28.094 1.00 75.69 194 ILE A C 1
ATOM 1623 O O . ILE A 1 194 ? -14.205 11.051 -28.340 1.00 75.69 194 ILE A O 1
ATOM 1627 N N . GLU A 1 195 ? -12.734 9.978 -27.043 1.00 71.69 195 GLU A N 1
ATOM 1628 C CA . GLU A 1 195 ? -13.752 9.469 -26.114 1.00 71.69 195 GLU A CA 1
ATOM 1629 C C . GLU A 1 195 ? -14.458 10.594 -25.348 1.00 71.69 195 GLU A C 1
ATOM 1631 O O . GLU A 1 195 ? -15.684 10.590 -25.224 1.00 71.69 195 GLU A O 1
ATOM 1636 N N . ILE A 1 196 ? -13.725 11.624 -24.916 1.00 71.50 196 ILE A N 1
ATOM 1637 C CA . ILE A 1 196 ? -14.329 12.822 -24.314 1.00 71.50 196 ILE A CA 1
ATOM 1638 C C . ILE A 1 196 ? -15.265 13.516 -25.311 1.00 71.50 196 ILE A C 1
ATOM 1640 O O . ILE A 1 196 ? -16.362 13.934 -24.936 1.00 71.50 196 ILE A O 1
ATOM 1644 N N . LEU A 1 197 ? -14.853 13.651 -26.574 1.00 70.12 197 LEU A N 1
ATOM 1645 C CA . LEU A 1 197 ? -15.683 14.243 -27.622 1.00 70.12 197 LEU A CA 1
ATOM 1646 C C . LEU A 1 197 ? -16.934 13.404 -27.883 1.00 70.12 197 LEU A C 1
ATOM 1648 O O . LEU A 1 197 ? -18.028 13.962 -27.891 1.00 70.12 197 LEU A O 1
ATOM 1652 N N . LYS A 1 198 ? -16.805 12.077 -28.009 1.00 70.81 198 LYS A N 1
ATOM 1653 C CA . LYS A 1 198 ? -17.948 11.165 -28.131 1.00 70.81 198 LYS A CA 1
ATOM 1654 C C . LYS A 1 198 ? -18.904 11.348 -26.963 1.00 70.81 198 LYS A C 1
ATOM 1656 O O . LYS A 1 198 ? -20.085 11.567 -27.202 1.00 70.81 198 LYS A O 1
ATOM 1661 N N . HIS A 1 199 ? -18.421 11.325 -25.722 1.00 70.06 199 HIS A N 1
ATOM 1662 C CA . HIS A 1 199 ? -19.271 11.526 -24.550 1.00 70.06 199 HIS A CA 1
ATOM 1663 C C . HIS A 1 199 ? -20.000 12.874 -24.606 1.00 70.06 199 HIS A C 1
ATOM 1665 O O . HIS A 1 199 ? -21.199 12.928 -24.356 1.00 70.06 199 HIS A O 1
ATOM 1671 N N . ARG A 1 200 ? -19.306 13.961 -24.965 1.00 67.31 200 ARG A N 1
ATOM 1672 C CA . ARG A 1 200 ? -19.911 15.300 -25.082 1.00 67.31 200 ARG A CA 1
ATOM 1673 C C . ARG A 1 200 ? -20.969 15.388 -26.179 1.00 67.31 200 ARG A C 1
ATOM 1675 O O . ARG A 1 200 ? -21.960 16.081 -25.977 1.00 67.31 200 ARG A O 1
ATOM 1682 N N . ILE A 1 201 ? -20.763 14.697 -27.303 1.00 67.50 201 ILE A N 1
ATOM 1683 C CA . ILE A 1 201 ? -21.751 14.574 -28.383 1.00 67.50 201 ILE A CA 1
ATOM 1684 C C . ILE A 1 201 ? -22.979 13.813 -27.873 1.00 67.50 201 ILE A C 1
ATOM 1686 O O . ILE A 1 201 ? -24.088 14.319 -27.976 1.00 67.50 201 ILE A O 1
ATOM 1690 N N . HIS A 1 202 ? -22.790 12.647 -27.248 1.00 67.31 202 HIS A N 1
ATOM 1691 C CA . HIS A 1 202 ? -23.899 11.845 -26.714 1.00 67.31 202 HIS A CA 1
ATOM 1692 C C . HIS A 1 202 ? -24.662 12.563 -25.593 1.00 67.31 202 HIS A C 1
ATOM 1694 O O . HIS A 1 202 ? -25.862 12.359 -25.436 1.00 67.31 202 HIS A O 1
ATOM 1700 N N . SER A 1 203 ? -23.983 13.406 -24.811 1.00 68.50 203 SER A N 1
ATOM 1701 C CA . SER A 1 203 ? -24.587 14.161 -23.714 1.00 68.50 203 SER A CA 1
ATOM 1702 C C . SER A 1 203 ? -25.083 15.558 -24.116 1.00 68.50 203 SER A C 1
ATOM 1704 O O . SER A 1 203 ? -25.443 16.326 -23.227 1.00 68.50 203 SER A O 1
ATOM 1706 N N . ASN A 1 204 ? -25.054 15.930 -25.406 1.00 64.00 204 ASN A N 1
ATOM 1707 C CA . ASN A 1 204 ? -25.393 17.273 -25.910 1.00 64.00 204 ASN A CA 1
ATOM 1708 C C . ASN A 1 204 ? -24.708 18.424 -25.135 1.00 64.00 204 ASN A C 1
ATOM 1710 O O . ASN A 1 204 ? -25.276 19.496 -24.944 1.00 64.00 204 ASN A O 1
ATOM 1714 N N . CYS A 1 205 ? -23.477 18.205 -24.659 1.00 56.16 205 CYS A N 1
ATOM 1715 C CA . CYS A 1 205 ? -22.695 19.166 -23.869 1.00 56.16 205 CYS A CA 1
ATOM 1716 C C . CYS A 1 205 ? -21.418 19.580 -24.610 1.00 56.16 205 CYS A C 1
ATOM 1718 O O . CYS A 1 205 ? -20.317 19.572 -24.045 1.00 56.16 205 CYS A O 1
ATOM 1720 N N . LEU A 1 206 ? -21.535 19.904 -25.898 1.00 57.22 206 LEU A N 1
ATOM 1721 C CA . LEU A 1 206 ? -20.433 20.538 -26.611 1.00 57.22 206 LEU A CA 1
ATOM 1722 C C . LEU A 1 206 ? -20.225 21.955 -26.047 1.00 57.22 206 LEU A C 1
ATOM 1724 O O . LEU A 1 206 ? -21.201 22.664 -25.797 1.00 57.22 206 LEU A O 1
ATOM 1728 N N . PRO A 1 207 ? -18.972 22.393 -25.815 1.00 50.94 207 PRO A N 1
ATOM 1729 C CA . PRO A 1 207 ? -18.704 23.784 -25.476 1.00 50.94 207 PRO A CA 1
ATOM 1730 C C . PRO A 1 207 ? -19.335 24.702 -26.536 1.00 50.94 207 PRO A C 1
ATOM 1732 O O . PRO A 1 207 ? -19.263 24.354 -27.714 1.00 50.94 207 PRO A O 1
ATOM 1735 N N . PRO A 1 208 ? -19.859 25.889 -26.187 1.00 50.94 208 PRO A N 1
ATOM 1736 C CA . PRO A 1 208 ? -20.495 26.797 -27.152 1.00 50.94 208 PRO A CA 1
ATOM 1737 C C . PRO A 1 208 ? -19.616 27.137 -28.372 1.00 50.94 208 PRO A C 1
ATOM 1739 O O . PRO A 1 208 ? -20.120 27.401 -29.458 1.00 50.94 208 PRO A O 1
ATOM 1742 N N . ALA A 1 209 ? -18.287 27.073 -28.218 1.00 49.75 209 ALA A N 1
ATOM 1743 C CA . ALA A 1 209 ? -17.309 27.262 -29.293 1.00 49.75 209 ALA A CA 1
ATOM 1744 C C . ALA A 1 209 ? -17.245 26.110 -30.324 1.00 49.75 209 ALA A C 1
ATOM 1746 O O . ALA A 1 209 ? -16.655 26.284 -31.385 1.00 49.75 209 ALA A O 1
ATOM 1747 N N . PHE A 1 210 ? -17.831 24.945 -30.029 1.00 47.38 210 PHE A N 1
ATOM 1748 C CA . PHE A 1 210 ? -17.912 23.774 -30.912 1.00 47.38 210 PHE A CA 1
ATOM 1749 C C . PHE A 1 210 ? -19.251 23.655 -31.654 1.00 47.38 210 PHE A C 1
ATOM 1751 O O . PHE A 1 210 ? -19.420 22.716 -32.427 1.00 47.38 210 PHE A O 1
ATOM 1758 N N . ASN A 1 211 ? -20.134 24.660 -31.558 1.00 50.09 211 ASN A N 1
ATOM 1759 C CA . ASN A 1 211 ? -21.262 24.831 -32.488 1.00 50.09 211 ASN A CA 1
ATOM 1760 C C . ASN A 1 211 ? -20.816 25.103 -33.939 1.00 50.09 211 ASN A C 1
ATOM 1762 O O . ASN A 1 211 ? -21.639 25.453 -34.769 1.00 50.09 211 ASN A O 1
ATOM 1766 N N . LEU A 1 212 ? -19.529 24.945 -34.275 1.00 51.50 212 LEU A N 1
ATOM 1767 C CA . LEU A 1 212 ? -18.992 25.060 -35.633 1.00 51.50 212 LEU A CA 1
ATOM 1768 C C . LEU A 1 212 ? -19.544 23.995 -36.590 1.00 51.50 212 LEU A C 1
ATOM 1770 O O . LEU A 1 212 ? -19.434 24.176 -37.795 1.00 51.50 212 LEU A O 1
ATOM 1774 N N . LEU A 1 213 ? -20.152 22.921 -36.079 1.00 47.75 213 LEU A N 1
ATOM 1775 C CA . LEU A 1 213 ? -20.826 21.919 -36.911 1.00 47.75 213 LEU A CA 1
ATOM 1776 C C . LEU A 1 213 ? -22.059 22.484 -37.643 1.00 47.75 213 LEU A C 1
ATOM 1778 O O . LEU A 1 213 ? -22.422 21.955 -38.687 1.00 47.75 213 LEU A O 1
ATOM 1782 N N . ASP A 1 214 ? -22.630 23.592 -37.157 1.00 49.97 214 ASP A N 1
ATOM 1783 C CA . ASP A 1 214 ? -23.743 24.304 -37.805 1.00 49.97 214 ASP A CA 1
ATOM 1784 C C . ASP A 1 214 ? -23.267 25.424 -38.753 1.00 49.97 214 ASP A C 1
ATOM 1786 O O . ASP A 1 214 ? -24.068 26.164 -39.332 1.00 49.97 214 ASP A O 1
ATOM 1790 N N . TYR A 1 215 ? -21.951 25.608 -38.896 1.00 52.00 215 TYR A N 1
ATOM 1791 C CA . TYR A 1 215 ? -21.362 26.652 -39.728 1.00 52.00 215 TYR A CA 1
ATOM 1792 C C . TYR A 1 215 ? -20.927 26.059 -41.066 1.00 52.00 215 TYR A C 1
ATOM 1794 O O . TYR A 1 215 ? -20.283 25.016 -41.129 1.00 52.00 215 TYR A O 1
ATOM 1802 N N . THR A 1 216 ? -21.226 26.762 -42.158 1.00 55.62 216 THR A N 1
ATOM 1803 C CA . THR A 1 216 ? -20.655 26.438 -43.469 1.00 55.62 216 THR A CA 1
ATOM 1804 C C . THR A 1 216 ? -19.129 26.560 -43.428 1.00 55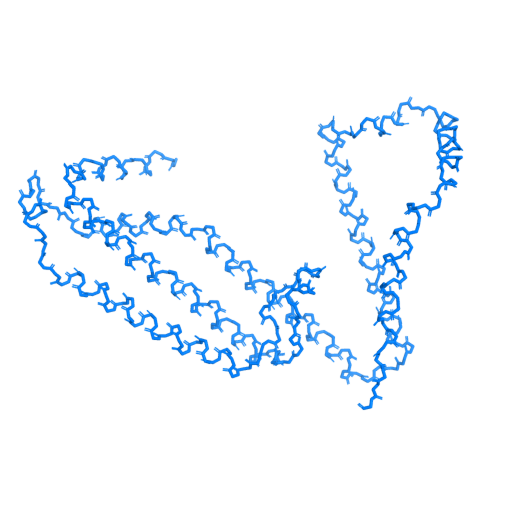.62 216 THR A C 1
ATOM 1806 O O . THR A 1 216 ? -18.585 27.380 -42.680 1.00 55.62 216 THR A O 1
ATOM 1809 N N . VAL A 1 217 ? -18.436 25.761 -44.248 1.00 55.16 217 VAL A N 1
ATOM 1810 C CA . VAL A 1 217 ? -16.960 25.691 -44.311 1.00 55.16 217 VAL A CA 1
ATOM 1811 C C . VAL A 1 217 ? -16.328 27.088 -44.419 1.00 55.16 217 VAL A C 1
ATOM 1813 O O . VAL A 1 217 ? -15.423 27.415 -43.653 1.00 55.16 217 VAL A O 1
ATOM 1816 N N . ASP A 1 218 ? -16.902 27.973 -45.239 1.00 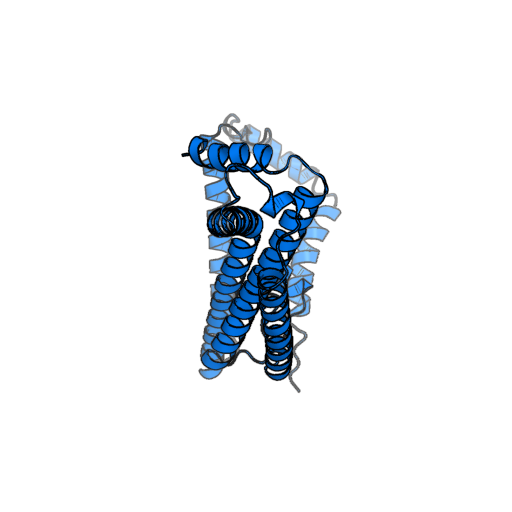56.31 218 ASP A N 1
ATOM 1817 C CA . ASP A 1 218 ? -16.441 29.361 -45.411 1.00 56.31 218 ASP A CA 1
ATOM 1818 C C . ASP A 1 218 ? -16.471 30.189 -44.119 1.00 56.31 218 ASP A C 1
ATOM 1820 O O . ASP A 1 218 ? -15.646 31.077 -43.886 1.00 56.31 218 ASP A O 1
ATOM 1824 N N . LYS A 1 219 ? -17.452 29.924 -43.255 1.00 57.75 219 LYS A N 1
ATOM 1825 C CA . LYS A 1 219 ? -17.659 30.640 -41.995 1.00 57.75 219 LYS A CA 1
ATOM 1826 C C . LYS A 1 219 ? -16.662 30.147 -40.939 1.00 57.75 219 LYS A C 1
ATOM 18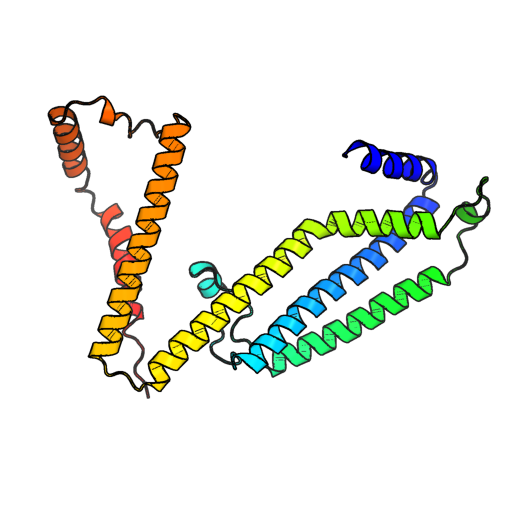28 O O . LYS A 1 219 ? -16.154 30.966 -40.171 1.00 57.75 219 LYS A O 1
ATOM 1833 N N . ILE A 1 220 ? -16.316 28.856 -40.964 1.00 54.50 220 ILE A N 1
ATOM 1834 C CA . ILE A 1 220 ? -15.245 28.257 -40.151 1.00 54.50 220 ILE A CA 1
ATOM 1835 C C . ILE A 1 220 ? -13.882 28.835 -40.562 1.00 54.50 220 ILE A C 1
ATOM 1837 O O . ILE A 1 220 ? -13.140 29.313 -39.698 1.00 54.50 220 ILE A O 1
ATOM 1841 N N . ASP A 1 221 ? -13.586 28.904 -41.863 1.00 54.06 221 ASP A N 1
ATOM 1842 C CA . ASP A 1 221 ? -12.330 29.472 -42.369 1.00 54.06 221 ASP A CA 1
ATOM 1843 C C . ASP A 1 221 ? -12.172 30.947 -41.992 1.00 54.06 221 ASP A C 1
ATOM 1845 O O . ASP A 1 221 ? -11.098 31.378 -41.566 1.00 54.06 221 ASP A O 1
ATOM 1849 N N . LYS A 1 222 ? -13.254 31.733 -42.030 1.00 60.09 222 LYS A N 1
ATOM 1850 C CA . LYS A 1 222 ? -13.240 33.141 -41.599 1.00 60.09 222 LYS A CA 1
ATOM 1851 C C . LYS A 1 222 ? -12.966 33.299 -40.098 1.00 60.09 222 LYS A C 1
ATOM 1853 O O . LYS A 1 222 ? -12.282 34.246 -39.702 1.00 60.09 222 LYS A O 1
ATOM 1858 N N . ILE A 1 223 ? -13.478 32.391 -39.262 1.00 57.97 223 ILE A N 1
ATOM 1859 C CA . ILE A 1 223 ? -13.255 32.387 -37.806 1.00 57.97 223 ILE A CA 1
ATOM 1860 C C . ILE A 1 223 ? -11.805 31.992 -37.484 1.00 57.97 223 ILE A C 1
ATOM 1862 O O . ILE A 1 223 ? -11.139 32.693 -36.720 1.00 57.97 223 ILE A O 1
ATOM 1866 N N . LEU A 1 224 ? -11.277 30.943 -38.123 1.00 53.09 224 LEU A N 1
ATOM 1867 C CA . LEU A 1 224 ? -9.884 30.503 -37.958 1.00 53.09 224 LEU A CA 1
ATOM 1868 C C . LEU A 1 224 ? -8.881 31.538 -38.499 1.00 53.09 224 LEU A C 1
ATOM 1870 O O . LEU A 1 224 ? -7.819 31.756 -37.915 1.00 53.09 224 LEU A O 1
ATOM 1874 N N . SER A 1 225 ? -9.235 32.245 -39.574 1.00 58.53 225 SER A N 1
ATOM 1875 C CA . SER A 1 225 ? -8.443 33.359 -40.117 1.00 58.53 225 SER A CA 1
ATOM 1876 C C . SER A 1 225 ? -8.413 34.573 -39.184 1.00 58.53 225 SER A C 1
ATOM 1878 O O . SER A 1 225 ? -7.411 35.286 -39.119 1.00 58.53 225 SER A O 1
ATOM 1880 N N . ARG A 1 226 ? -9.504 34.822 -38.445 1.00 52.66 226 ARG A N 1
ATOM 1881 C CA . ARG A 1 226 ? -9.584 35.892 -37.437 1.00 52.66 226 ARG A CA 1
ATOM 1882 C C . ARG A 1 226 ? -8.816 35.544 -36.162 1.00 52.66 226 ARG A C 1
ATOM 1884 O O . ARG A 1 226 ? -8.153 36.429 -35.631 1.00 52.66 226 ARG A O 1
ATOM 1891 N N . SER A 1 227 ? -8.822 34.285 -35.716 1.00 46.19 227 SER A N 1
ATOM 1892 C CA . SER A 1 227 ? -8.024 33.866 -34.550 1.00 46.19 227 SER A CA 1
ATOM 1893 C C . SER A 1 227 ? -6.516 33.891 -34.833 1.00 46.19 227 SER A C 1
ATOM 1895 O O . SER A 1 227 ? -5.731 34.253 -33.960 1.00 46.19 227 SER A O 1
ATOM 1897 N N . LYS A 1 228 ? -6.094 33.644 -36.085 1.00 44.94 228 LYS A N 1
ATOM 1898 C CA . LYS A 1 228 ? -4.701 33.865 -36.518 1.00 44.94 228 LYS A CA 1
ATOM 1899 C C . LYS A 1 228 ? -4.263 35.332 -36.418 1.00 44.94 228 LYS A C 1
ATOM 1901 O O . LYS A 1 228 ? -3.093 35.580 -36.153 1.00 44.94 228 LYS A O 1
ATOM 1906 N N . LYS A 1 229 ? -5.179 36.300 -36.573 1.00 44.31 229 LYS A N 1
ATOM 1907 C CA . LYS A 1 229 ? -4.886 37.736 -36.389 1.00 44.31 229 LYS A CA 1
ATOM 1908 C C . LYS A 1 229 ? -4.845 38.178 -34.922 1.00 44.31 229 LYS A C 1
ATOM 1910 O O . LYS A 1 229 ? -4.275 39.227 -34.652 1.00 44.31 229 LYS A O 1
ATOM 1915 N N . SER A 1 230 ? -5.410 37.410 -33.984 1.00 40.84 230 SER A N 1
ATOM 1916 C CA . SER A 1 230 ? -5.258 37.665 -32.540 1.00 40.84 230 SER A CA 1
ATOM 1917 C C . SER A 1 230 ? -4.100 36.884 -31.904 1.00 40.84 230 SER A C 1
ATOM 1919 O O . SER A 1 230 ? -3.727 37.163 -30.769 1.00 40.84 230 SER A O 1
ATOM 1921 N N . ALA A 1 231 ? -3.520 35.917 -32.623 1.00 41.38 231 ALA A N 1
ATOM 1922 C CA . ALA A 1 231 ? -2.376 35.113 -32.186 1.00 41.38 231 ALA A CA 1
ATOM 1923 C C . ALA A 1 231 ? -1.008 35.799 -32.399 1.00 41.38 231 ALA A C 1
ATOM 1925 O O . ALA A 1 231 ? 0.030 35.181 -32.173 1.00 41.38 231 ALA A O 1
ATOM 1926 N N . THR A 1 232 ? -0.990 37.073 -32.803 1.00 38.25 232 THR A N 1
ATOM 1927 C CA . THR A 1 232 ? 0.201 37.944 -32.808 1.00 38.25 232 THR A CA 1
ATOM 1928 C C . THR A 1 232 ? 0.516 38.562 -31.442 1.00 38.25 232 THR A C 1
ATOM 1930 O O . THR A 1 232 ? 1.433 39.369 -31.345 1.00 38.25 232 THR A O 1
ATOM 1933 N N . ASN A 1 233 ? -0.173 38.159 -30.369 1.00 40.38 233 ASN A N 1
ATOM 1934 C CA . ASN A 1 233 ? 0.328 38.356 -29.009 1.00 40.38 233 ASN A CA 1
ATOM 1935 C C . ASN A 1 233 ? 1.141 37.124 -28.589 1.00 40.38 233 ASN A C 1
ATOM 1937 O O . ASN A 1 233 ? 0.599 36.088 -28.206 1.00 40.38 233 ASN A O 1
ATOM 1941 N N . GLU A 1 234 ? 2.465 37.260 -28.666 1.00 42.03 234 GLU A N 1
ATOM 1942 C CA . GLU A 1 234 ? 3.508 36.241 -28.468 1.00 42.03 234 GLU A CA 1
ATOM 1943 C C . GLU A 1 234 ? 3.529 35.515 -27.101 1.00 42.03 234 GLU A C 1
ATOM 1945 O O . GLU A 1 234 ? 4.408 34.686 -26.869 1.00 42.03 234 GLU A O 1
ATOM 1950 N N . ASN A 1 235 ? 2.578 35.736 -26.190 1.00 43.19 235 ASN A N 1
ATOM 1951 C CA . ASN A 1 235 ? 2.654 35.179 -24.832 1.00 43.19 235 ASN A CA 1
ATOM 1952 C C . ASN A 1 235 ? 2.104 33.747 -24.681 1.00 43.19 235 ASN A C 1
ATOM 1954 O O . ASN A 1 235 ? 2.653 32.969 -23.895 1.00 43.19 235 ASN A O 1
ATOM 1958 N N . ASP A 1 236 ? 1.102 33.333 -25.463 1.00 38.22 236 ASP A N 1
ATOM 1959 C CA . ASP A 1 236 ? 0.481 32.008 -25.268 1.00 38.22 236 ASP A CA 1
ATOM 1960 C C . ASP A 1 236 ? 1.228 30.883 -25.999 1.00 38.22 236 ASP A C 1
ATOM 1962 O O . ASP A 1 236 ? 1.373 29.770 -25.478 1.00 38.22 236 ASP A O 1
ATOM 1966 N N . ASN A 1 237 ? 1.834 31.190 -27.152 1.00 42.00 237 ASN A N 1
ATOM 1967 C CA . ASN A 1 237 ? 2.738 30.261 -27.833 1.00 42.00 237 ASN A CA 1
ATOM 1968 C C . ASN A 1 237 ? 4.077 30.124 -27.096 1.00 42.00 237 ASN A C 1
ATOM 1970 O O . ASN A 1 237 ? 4.692 29.054 -27.135 1.00 42.00 237 ASN A O 1
ATOM 1974 N N . GLN A 1 238 ? 4.515 31.148 -26.354 1.00 40.00 238 GLN A N 1
ATOM 1975 C CA . GLN A 1 238 ? 5.679 31.022 -25.486 1.00 40.00 238 GLN A CA 1
ATOM 1976 C C . GLN A 1 238 ? 5.416 30.053 -24.333 1.00 40.00 238 GLN A C 1
ATOM 1978 O O . GLN A 1 238 ? 6.293 29.250 -24.057 1.00 40.00 238 GLN A O 1
ATOM 1983 N N . GLN A 1 239 ? 4.237 29.990 -23.705 1.00 39.50 239 GLN A N 1
ATOM 1984 C CA . GLN A 1 239 ? 4.026 29.031 -22.606 1.00 39.50 239 GLN A CA 1
ATOM 1985 C C . GLN A 1 239 ? 4.038 27.562 -23.060 1.00 39.50 239 GLN A C 1
ATOM 1987 O O . GLN A 1 239 ? 4.658 26.725 -22.394 1.00 39.50 239 GLN A O 1
ATOM 1992 N N . GLN A 1 240 ? 3.446 27.240 -24.215 1.00 36.62 240 GLN A N 1
ATOM 1993 C CA . GLN A 1 240 ? 3.477 25.873 -24.756 1.00 36.62 240 GLN A CA 1
ATOM 1994 C C . GLN A 1 240 ? 4.860 25.502 -25.317 1.00 36.62 240 GLN A C 1
ATOM 1996 O O . GLN A 1 240 ? 5.352 24.395 -25.067 1.00 36.62 240 GLN A O 1
ATOM 2001 N N . THR A 1 241 ? 5.557 26.447 -25.956 1.00 38.81 241 THR A N 1
ATOM 2002 C CA . THR A 1 241 ? 6.925 26.236 -26.458 1.00 38.81 241 THR A CA 1
ATOM 2003 C C . THR A 1 241 ? 7.957 26.234 -25.322 1.00 38.81 241 THR A C 1
ATOM 2005 O O . THR A 1 241 ? 8.904 25.459 -25.371 1.00 38.81 241 THR A O 1
ATOM 2008 N N . ILE A 1 242 ? 7.757 26.985 -24.231 1.00 39.34 242 ILE A N 1
ATOM 2009 C CA . ILE A 1 242 ? 8.580 26.952 -23.006 1.00 39.34 242 ILE A CA 1
ATOM 2010 C C . ILE A 1 242 ? 8.355 25.640 -22.245 1.00 39.34 242 ILE A C 1
ATOM 2012 O O . ILE A 1 242 ? 9.316 25.086 -21.709 1.00 39.34 242 ILE A O 1
ATOM 2016 N N . LEU A 1 243 ? 7.139 25.083 -22.224 1.00 36.66 243 LEU A N 1
ATOM 2017 C CA . LEU A 1 243 ? 6.870 23.753 -21.658 1.00 36.66 243 LEU A CA 1
ATOM 2018 C C . LEU A 1 243 ? 7.507 22.628 -22.494 1.00 36.66 243 LEU A C 1
ATOM 2020 O O . LEU A 1 243 ? 8.081 21.695 -21.921 1.00 36.66 243 LEU A O 1
ATOM 2024 N N . ALA A 1 244 ? 7.499 22.739 -23.825 1.00 37.97 244 ALA A N 1
ATOM 2025 C CA . ALA A 1 244 ? 8.169 21.798 -24.727 1.00 37.97 244 ALA A CA 1
ATOM 2026 C C . ALA A 1 244 ? 9.710 21.939 -24.704 1.00 37.97 244 ALA A C 1
ATOM 2028 O O . ALA A 1 244 ? 10.431 20.941 -24.609 1.00 37.97 244 ALA A O 1
ATOM 2029 N N . ALA A 1 245 ? 10.237 23.167 -24.676 1.00 34.91 245 ALA A N 1
ATOM 2030 C CA . ALA A 1 245 ? 11.668 23.467 -24.614 1.00 34.91 245 ALA A CA 1
ATOM 2031 C C . ALA A 1 245 ? 12.277 23.149 -23.237 1.00 34.91 245 ALA A C 1
ATOM 2033 O O . ALA A 1 245 ? 13.398 22.642 -23.172 1.00 34.91 245 ALA A O 1
ATOM 2034 N N . ARG A 1 246 ? 11.544 23.335 -22.124 1.00 39.00 246 ARG A N 1
ATOM 2035 C CA . ARG A 1 246 ? 11.973 22.882 -20.780 1.00 39.00 246 ARG A CA 1
ATOM 2036 C C . ARG A 1 246 ? 11.999 21.355 -20.656 1.00 39.00 246 ARG A C 1
ATOM 2038 O O . ARG A 1 246 ? 12.821 20.837 -19.898 1.00 39.00 246 ARG A O 1
ATOM 2045 N N . ARG A 1 247 ? 11.163 20.633 -21.415 1.00 38.59 247 ARG A N 1
ATOM 2046 C CA . ARG A 1 247 ? 11.208 19.161 -21.525 1.00 38.59 247 ARG A CA 1
ATOM 2047 C C . ARG A 1 247 ? 12.405 18.674 -22.353 1.00 38.59 247 ARG A C 1
ATOM 2049 O O . ARG A 1 247 ? 13.010 17.673 -21.983 1.00 38.59 247 ARG A O 1
ATOM 2056 N N . LEU A 1 248 ? 12.814 19.400 -23.397 1.00 37.84 248 LEU A N 1
ATOM 2057 C CA . LEU A 1 248 ? 13.986 19.050 -24.218 1.00 37.84 248 LEU A CA 1
ATOM 2058 C C . LEU A 1 248 ? 15.332 19.440 -23.571 1.00 37.84 248 LEU A C 1
ATOM 2060 O O . LEU A 1 248 ? 16.272 18.648 -23.611 1.00 37.84 248 LEU A O 1
ATOM 2064 N N . LYS A 1 249 ? 15.429 20.589 -22.881 1.00 35.62 249 LYS A N 1
ATOM 2065 C CA . LYS A 1 249 ? 16.682 21.049 -22.233 1.00 35.62 249 LYS A CA 1
ATOM 2066 C C . LYS A 1 249 ? 17.120 20.206 -21.023 1.00 35.62 249 LYS A C 1
ATOM 2068 O O . LYS A 1 249 ? 18.283 20.273 -20.634 1.00 35.62 249 LYS A O 1
ATOM 2073 N N . LYS A 1 250 ? 16.230 19.401 -20.426 1.00 38.19 250 LYS A N 1
ATOM 2074 C CA . LYS A 1 250 ? 16.559 18.518 -19.284 1.00 38.19 250 LYS A CA 1
ATOM 2075 C C . LYS A 1 250 ? 16.955 17.090 -19.665 1.00 38.19 250 LYS A C 1
ATOM 2077 O O . LYS A 1 250 ? 17.502 16.390 -18.823 1.00 38.19 250 LYS A O 1
ATOM 2082 N N . ILE A 1 251 ? 16.760 16.681 -20.919 1.00 36.34 251 ILE A N 1
ATOM 2083 C CA . ILE A 1 251 ? 17.201 15.364 -21.416 1.00 36.34 251 ILE A CA 1
ATOM 2084 C C . ILE A 1 251 ? 18.693 15.391 -21.822 1.00 36.34 251 ILE A C 1
ATOM 2086 O O . ILE A 1 251 ? 19.330 14.348 -21.905 1.00 36.34 251 ILE A O 1
ATOM 2090 N N . GLY A 1 252 ? 19.286 16.578 -21.998 1.00 34.91 252 GLY A N 1
ATOM 2091 C CA . GLY A 1 252 ? 20.696 16.765 -22.374 1.00 34.91 252 GLY A CA 1
ATOM 2092 C C . GLY A 1 252 ? 21.697 16.941 -21.222 1.00 34.91 252 GLY A C 1
ATOM 2093 O O . GLY A 1 252 ? 22.817 17.361 -21.485 1.00 34.91 252 GLY A O 1
ATOM 2094 N N . ARG A 1 253 ? 21.328 16.680 -19.958 1.00 32.88 253 ARG A N 1
ATOM 2095 C CA . ARG A 1 253 ? 22.231 16.856 -18.794 1.00 32.88 253 ARG A CA 1
ATOM 2096 C C . ARG A 1 253 ? 22.660 15.563 -18.095 1.00 32.88 253 ARG A C 1
ATOM 2098 O O . ARG A 1 253 ? 23.100 15.615 -16.956 1.00 32.88 253 ARG A O 1
ATOM 2105 N N . PHE A 1 254 ? 22.607 14.431 -18.787 1.00 31.83 254 PHE A N 1
ATOM 2106 C CA . PHE A 1 254 ? 23.410 13.271 -18.399 1.00 31.83 254 PHE A CA 1
ATOM 2107 C C . PHE A 1 254 ? 24.689 13.264 -19.237 1.00 31.83 254 PHE A C 1
ATOM 2109 O O . PHE A 1 254 ? 24.719 12.727 -20.344 1.00 31.83 254 PHE A O 1
ATOM 2116 N N . LYS A 1 255 ? 25.730 13.921 -18.713 1.00 31.30 255 LYS A N 1
ATOM 2117 C CA . LYS A 1 255 ? 27.096 13.431 -18.891 1.00 31.30 255 LYS A CA 1
ATOM 2118 C C . LYS A 1 255 ? 27.257 12.322 -17.854 1.00 31.30 255 LYS A C 1
ATOM 2120 O O . LYS A 1 255 ? 26.985 12.556 -16.680 1.00 31.30 255 LYS A O 1
ATOM 2125 N N . TYR A 1 256 ? 27.560 11.124 -18.330 1.00 33.06 256 TYR A N 1
ATOM 2126 C CA . TYR A 1 256 ? 28.138 10.083 -17.498 1.00 33.06 256 TYR A CA 1
ATOM 2127 C C . TYR A 1 256 ? 29.609 10.457 -17.329 1.00 33.06 256 TYR A C 1
ATOM 2129 O O . TYR A 1 256 ? 30.302 10.551 -18.343 1.00 33.06 256 TYR A O 1
ATOM 2137 N N . ASP A 1 257 ? 30.009 10.717 -16.090 1.00 32.50 257 ASP A N 1
ATOM 2138 C CA . ASP A 1 257 ? 31.304 10.265 -15.585 1.00 32.50 257 ASP A CA 1
ATOM 2139 C C . ASP A 1 257 ? 31.018 8.986 -14.783 1.00 32.50 257 ASP A C 1
ATOM 2141 O O . ASP A 1 257 ? 29.983 8.979 -14.064 1.00 32.50 257 ASP A O 1
#